Protein 3GVO (pdb70)

Radius of gyration: 27.1 Å; Cα contacts (8 Å, |Δi|>4): 494; chains: 1; bounding box: 49×76×58 Å

InterPro domains:
  IPR001313 Pumilio RNA-binding repeat [PF00806] (730-764)
  IPR001313 Pumilio RNA-binding repeat [PF00806] (768-795)
  IPR001313 Pumilio RNA-binding repeat [PF00806] (802-828)
  IPR001313 Pumilio RNA-binding repeat [PF00806] (840-871)
  IPR001313 Pumilio RNA-binding repeat [PF00806] (876-910)
  IPR001313 Pumilio RNA-binding repeat [PF00806] (915-945)
  IPR001313 Pumilio RNA-binding repeat [PF00806] (949-982)
  IPR001313 Pumilio RNA-binding repeat [PF00806] (993-1024)
  IPR001313 Pumilio RNA-binding repeat [PS50302] (726-761)
  IPR001313 Pumilio RNA-binding repeat [PS50302] (762-797)
  IPR001313 Pumilio RNA-binding repeat [PS50302] (798-835)
  IPR001313 Pumilio RNA-binding repeat [PS50302] (836-871)
  IPR001313 Pumilio RNA-binding repeat [PS50302] (872-907)
  IPR001313 Pumilio RNA-binding repeat [PS50302] (908-943)
  IPR001313 Pumilio RNA-binding repeat [PS50302] (944-979)
  IPR001313 Pumilio RNA-binding repeat [PS50302] (980-1022)
  IPR001313 Pumilio RNA-binding repeat [SM00025] (726-761)
  IPR001313 Pumilio RNA-binding repeat [SM00025] (762-797)
  IPR001313 Pumilio RNA-binding repeat [SM00025] (798-832)
  IPR001313 Pumilio RNA-binding repeat [SM00025] (836-871)

Organism: Mus musculus (NCBI:txid10090)

CATH classification: 1.25.10.10

Sequence (342 aa):
GRSRLLEDFRNNRFPNLQLRDLIGHIVEFSQDQHGSRRFIQQKLEERATPAERQIVFNEILQAAYQLMMTDVFGNYVIQKFFEFGSLDDQKLLALATRIRRGHVLPLALQMYGCRRVIQKALESISSSDQQSSEEMMVKELDGHVLKCVKDQNGNHVVQKCCIIECVQQPQSLQFIIDAFKGQVFVLSTHPYGCRVIQRILEHCTAEEQTLPILEEELHQHTEQLVQDQYGNYVIQHVLEHGRPEDKSKIVSEIRGKVLALSSQHKFASSNVVEKCVTHASRAERALLIDEVCCQNDGPHSALYTMMKDQYANYYVVQKMIDMAEPAQRKIIMHKIRPHITTLRKYTYGKHILAKLEKYYL

Foldseek 3Di:
DDDPVVVCVVVVVCPPDALVNCQPCLVVLQLDQVSLVVLLVRLVPDDLVSVVSSLVPCLVVVVVLQQHPRNVSNLLSCLVRNDPVSLVSNLVVCQPPLVVLQLGQRSVVNLLSNLVRDDQVSLLRNVCSCQVPLVVLQQHPRSLSNLLSCLVRHDQVSCQSNLVVCQVPLVVQQLHQSSVSSLLSCQVRHDPVSCVRSLVVLLVCLLPLLQGPRSVVNLLSCQADNDLVSLVSNLVNCQPCLLVQQLRPRNVSNLQSNLVRHDPVSVLRSLVRQLPDAPVPHGSVLSQCLHPRSVVSLLSNCVRDDPVSNVSSLVNCVVCLVVLVVDPPSVRVNVVNVVVVD

Solvent-accessible surface area: 16748 Å² total; per-residue (Å²): 134,120,28,170,31,4,64,8,36,84,96,131,139,72,126,119,11,81,7,116,73,0,101,61,60,0,33,53,0,0,65,14,92,82,0,0,139,18,0,28,124,68,1,102,215,10,66,103,57,38,34,64,50,0,8,94,39,0,39,169,13,1,85,97,0,0,36,31,61,54,0,0,81,0,0,30,49,0,2,75,52,13,47,147,92,4,33,99,19,0,16,53,95,0,167,56,79,1,38,66,0,0,42,56,82,46,0,6,82,0,1,38,46,0,1,94,27,18,59,49,110,49,13,34,95,10,2,113,44,2,93,72,69,8,54,119,0,0,95,30,104,14,0,2,78,0,1,22,35,0,4,75,43,10,76,53,130,21,4,73,45,1,7,84,35,0,170,58,62,0,64,77,1,0,33,41,55,88,0,1,121,0,0,16,34,0,33,78,90,15,50,71,138,9,16,124,62,3,25,113,19,2,33,120,55,2,75,94,0,2,75,38,90,59,0,0,95,0,2,23,14,4,0,64,120,29,158,97,88,14,29,45,110,1,5,73,47,0,138,66,76,0,16,67,17,0,65,57,119,43,0,7,49,0,0,31,36,0,0,37,64,5,54,160,78,30,46,33,67,0,2,73,39,0,5,97,67,109,57,59,130,80,26,0,0,35,14,0,5,76,29,105,61,0,0,98,1,0,16,75,0,4,58,63,6,65,102,73,28,62,135,84,0,0,133,73,0,124,95,38,54,99,24,2,158,156,70,124,28,0,141,64,0,18,51,56,6,115,184,71,75,210

Secondary structure (DSSP, 8-state):
---HHHHHHHTT--TT--GGGGTT-HHHHHTSHHHHHHHHHHHHH--HHHHHHHHHHHGGGHHHHHTSTTHHHHHHHHHHH--HHHHHHHHHHHTT-HHHHHTSTTHHHHHHHHHHHS-HHHHHHHHGGGTT-HHHHHHSTTHHHHHHHHHHHS-GGGTHHHHHHTTTTHHHHHTSTTHHHHHHHHHHHS-HHHHHHHHHHHHTTHHHHHTSTTHHHHHHHHHHHS-HHHHHHHHHTTTT-HHHHHTSTTHHHHHHHHHHHS-HHHHHHHHHHHHS-EETTEEHHHHHHHSTTHHHHHHHHHHH--HHHHHHHHHHHGGGHHHHTTSTTTHHHHHHHHHHT-

Nearest PDB structures (foldseek):
  3gvt-assembly2_B  TM=9.693E-01  e=1.750E-38  Mus musculus
  3q0n-assembly1_A  TM=9.661E-01  e=7.658E-37  Homo sapiens
  3q0o-assembly2_B  TM=9.588E-01  e=1.574E-35  Homo sapiens
  2yjy-assembly2_A  TM=9.492E-01  e=1.145E-35  Homo sapiens
  1ib2-assembly1_A  TM=9.868E-01  e=2.986E-34  Homo sapiens

B-factor: mean 27.82, std 10.32, range [7.67, 76.56]

Structure (mmCIF, N/CA/C/O backbone):
data_3GVO
#
_entry.id   3GVO
#
_cell.length_a   142.393
_cell.length_b   142.393
_cell.length_c   112.233
_cell.angle_alpha   90.00
_cell.angle_beta   90.00
_cell.angle_gamma   120.00
#
_symmetry.space_group_name_H-M   'H 3 2'
#
loop_
_entity.id
_entity.type
_entity.pdbx_description
1 polymer 'Pumilio homolog 2'
2 non-polymer GLYCEROL
3 non-polymer 'DITHIANE DIOL'
4 water water
#
loop_
_atom_site.group_PDB
_atom_site.id
_atom_site.type_symbol
_atom_site.label_atom_id
_atom_site.label_alt_id
_atom_site.label_comp_id
_atom_site.label_asym_id
_atom_site.label_entity_id
_atom_site.label_seq_id
_atom_site.pdbx_PDB_ins_code
_atom_site.Cartn_x
_atom_site.Cartn_y
_atom_site.Cartn_z
_atom_site.occupancy
_atom_site.B_iso_or_equiv
_atom_site.auth_seq_id
_atom_site.auth_comp_id
_atom_site.auth_asym_id
_atom_site.auth_atom_id
_atom_site.pdbx_PDB_model_num
ATOM 1 N N . GLY A 1 3 ? 57.296 -46.837 36.250 1.00 30.89 706 GLY A N 1
ATOM 2 C CA . GLY A 1 3 ? 57.071 -47.826 37.339 1.00 29.53 706 GLY A CA 1
ATOM 3 C C . GLY A 1 3 ? 55.665 -48.421 37.355 1.00 28.37 706 GLY A C 1
ATOM 4 O O . GLY A 1 3 ? 55.248 -49.012 38.369 1.00 30.06 706 GLY A O 1
ATOM 5 N N . ARG A 1 4 ? 54.946 -48.312 36.249 1.00 26.00 707 ARG A N 1
ATOM 6 C CA . ARG A 1 4 ? 53.537 -48.738 36.223 1.00 24.66 707 ARG A CA 1
ATOM 7 C C . ARG A 1 4 ? 53.418 -50.252 36.366 1.00 23.17 707 ARG A C 1
ATOM 8 O O . ARG A 1 4 ? 54.313 -51.001 35.902 1.00 22.56 707 ARG A O 1
ATOM 16 N N . SER A 1 5 ? 52.314 -50.708 36.961 1.00 20.25 708 SER A N 1
ATOM 17 C CA . SER A 1 5 ? 52.008 -52.147 36.927 1.00 19.82 708 SER A CA 1
ATOM 18 C C . SER A 1 5 ? 51.851 -52.647 35.501 1.00 19.77 708 SER A C 1
ATOM 19 O O . SER A 1 5 ? 51.514 -51.878 34.573 1.00 19.34 708 SE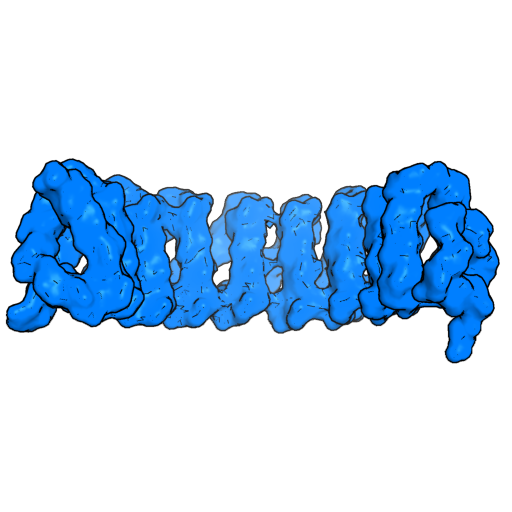R A O 1
ATOM 22 N N . ARG A 1 6 ? 52.112 -53.939 35.296 1.00 19.37 709 ARG A N 1
ATOM 23 C CA . ARG A 1 6 ? 51.854 -54.539 33.961 1.00 19.46 709 ARG A CA 1
ATOM 24 C C . ARG A 1 6 ? 50.408 -54.321 33.510 1.00 19.93 709 ARG A C 1
ATOM 25 O O . ARG A 1 6 ? 50.162 -54.068 32.327 1.00 20.46 709 ARG A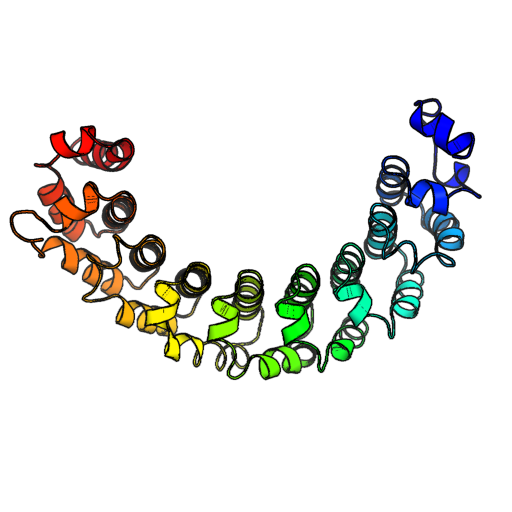 O 1
ATOM 33 N N . LEU A 1 7 ? 49.445 -54.408 34.444 1.00 19.52 710 LEU A N 1
ATOM 34 C CA . LEU A 1 7 ? 48.046 -54.221 34.054 1.00 19.91 710 LEU A CA 1
ATOM 35 C C . LEU A 1 7 ? 47.824 -52.815 33.546 1.00 19.75 710 LEU A C 1
ATOM 36 O O . LEU A 1 7 ? 47.180 -52.623 32.502 1.00 20.80 710 LEU A O 1
ATOM 41 N N . LEU A 1 8 ? 48.336 -51.806 34.249 1.00 20.19 711 LEU A N 1
ATOM 42 C CA . LEU A 1 8 ? 48.113 -50.428 33.760 1.00 19.63 711 LEU A CA 1
ATOM 43 C C . LEU A 1 8 ? 48.826 -50.203 32.407 1.00 20.08 711 LEU A C 1
ATOM 44 O O . LEU A 1 8 ? 48.272 -49.597 31.475 1.00 20.70 711 LEU A O 1
ATOM 49 N N . GLU A 1 9 ? 50.033 -50.748 32.264 1.00 19.07 712 GLU A N 1
ATOM 50 C CA . GLU A 1 9 ? 50.738 -50.625 30.974 1.00 19.77 712 GLU A CA 1
ATOM 51 C C . GLU A 1 9 ? 49.910 -51.304 29.875 1.00 19.35 712 GLU A C 1
ATOM 52 O O . GLU A 1 9 ? 49.731 -50.738 28.782 1.00 20.51 712 GLU A O 1
ATOM 58 N N . ASP A 1 10 ? 49.438 -52.529 30.133 1.00 19.96 713 ASP A N 1
ATOM 59 C CA . ASP A 1 10 ? 48.625 -53.245 29.134 1.00 21.26 713 ASP A CA 1
ATOM 60 C C . ASP A 1 10 ? 47.344 -52.481 28.787 1.00 21.17 713 ASP A C 1
ATOM 61 O O . ASP A 1 10 ? 46.942 -52.392 27.618 1.00 20.77 713 ASP A O 1
ATOM 66 N N . PHE A 1 11 ? 46.705 -51.884 29.799 1.00 20.83 714 PHE A N 1
ATOM 67 C CA . PHE A 1 11 ? 45.497 -51.145 29.552 1.00 20.55 714 PHE A CA 1
ATOM 68 C C . PHE A 1 11 ? 45.835 -49.958 28.627 1.00 20.16 714 PHE A C 1
ATOM 69 O O . PHE A 1 11 ? 45.091 -49.646 27.653 1.00 20.06 714 PHE A O 1
ATOM 77 N N . ARG A 1 12 ? 46.909 -49.238 28.979 1.00 20.28 715 ARG A N 1
ATOM 78 C CA . ARG A 1 12 ? 47.326 -48.074 28.161 1.00 20.89 715 ARG A CA 1
ATOM 79 C C . ARG A 1 12 ? 47.721 -48.431 26.724 1.00 21.16 715 ARG A C 1
ATOM 80 O O . ARG A 1 12 ? 47.595 -47.593 25.807 1.00 22.00 715 ARG A O 1
ATOM 88 N N . ASN A 1 13 ? 48.192 -49.668 26.529 1.00 20.05 716 ASN A N 1
ATOM 89 C CA . ASN A 1 13 ? 48.501 -50.161 25.188 1.00 20.60 716 ASN A CA 1
ATOM 90 C C . ASN A 1 13 ? 47.327 -50.875 24.520 1.00 20.66 716 ASN A C 1
ATOM 91 O O . ASN A 1 13 ? 47.526 -51.585 23.507 1.00 20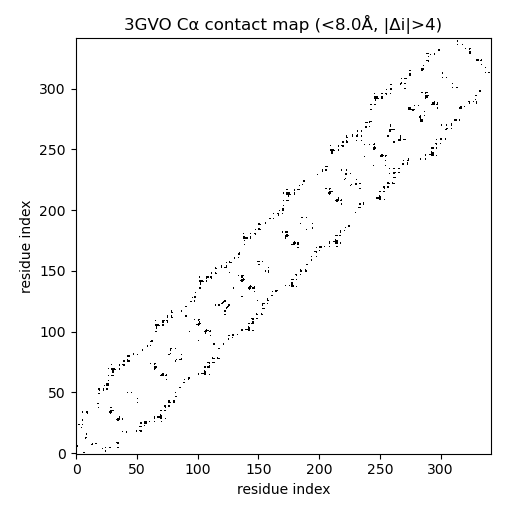.44 716 ASN A O 1
ATOM 96 N N . ASN A 1 14 ? 46.121 -50.683 25.056 1.00 19.85 717 ASN A N 1
ATOM 97 C CA . ASN A 1 14 ? 44.921 -51.190 24.395 1.00 20.00 717 ASN A CA 1
ATOM 98 C C . ASN A 1 14 ? 44.879 -52.699 24.262 1.00 19.44 717 ASN A C 1
ATOM 99 O O . ASN A 1 14 ? 44.311 -53.234 23.318 1.00 19.69 717 ASN A O 1
ATOM 104 N N . ARG A 1 15 ? 45.467 -53.390 25.244 1.00 19.02 718 ARG A N 1
ATOM 105 C CA . ARG A 1 15 ? 45.443 -54.833 25.228 1.00 19.53 718 ARG A CA 1
ATOM 106 C C . ARG A 1 15 ? 44.057 -55.403 25.522 1.00 19.23 718 ARG A C 1
ATOM 107 O O . ARG A 1 15 ? 43.748 -56.523 25.063 1.00 19.98 718 ARG A O 1
ATOM 115 N N . PHE A 1 16 ? 43.256 -54.643 26.289 1.00 20.02 719 PHE A N 1
ATOM 116 C CA . PHE A 1 16 ? 42.076 -55.209 26.943 1.00 19.90 719 PHE A CA 1
ATOM 117 C C . PHE A 1 16 ? 40.800 -54.391 26.679 1.00 21.02 719 PHE A C 1
ATOM 118 O O . PHE A 1 16 ? 40.319 -53.661 27.569 1.00 20.64 719 PHE A O 1
ATOM 126 N N . PRO A 1 17 ? 40.198 -54.580 25.487 1.00 20.39 720 PRO A N 1
ATOM 127 C CA . PRO A 1 17 ? 38.991 -53.790 25.135 1.00 19.83 720 PRO A CA 1
ATOM 128 C C . PRO A 1 17 ? 37.785 -54.139 25.981 1.00 20.81 720 PRO A C 1
ATOM 129 O O . PRO A 1 17 ? 36.813 -53.367 25.986 1.00 20.92 720 PRO A O 1
ATOM 133 N N . ASN A 1 18 ? 37.842 -55.264 26.702 1.00 18.72 721 ASN A N 1
ATOM 134 C CA . ASN A 1 18 ? 36.746 -55.631 27.588 1.00 18.50 721 ASN A CA 1
ATOM 135 C C . ASN A 1 18 ? 37.132 -55.657 29.074 1.00 17.45 721 ASN A C 1
ATOM 136 O O . ASN A 1 18 ? 36.478 -56.332 29.871 1.00 18.42 721 ASN A O 1
ATOM 141 N N . LEU A 1 19 ? 38.140 -54.874 29.445 1.00 18.30 722 LEU A N 1
ATOM 142 C CA . LEU A 1 19 ? 38.566 -54.769 30.830 1.00 19.33 722 LEU A CA 1
ATOM 143 C C . LEU A 1 19 ? 37.372 -54.295 31.680 1.00 18.75 722 LEU A C 1
ATOM 144 O O . LEU A 1 19 ? 36.527 -53.516 31.194 1.00 18.68 722 LEU A O 1
ATOM 149 N N . GLN A 1 20 ? 37.294 -54.824 32.908 1.00 19.66 723 GLN A N 1
ATOM 150 C CA . GLN A 1 20 ? 36.188 -54.502 33.846 1.00 19.09 723 GLN A CA 1
ATOM 151 C C . GLN A 1 20 ? 36.758 -54.089 35.202 1.00 18.55 723 GLN A C 1
ATOM 152 O O . GLN A 1 20 ? 37.930 -54.374 35.529 1.00 18.78 723 GLN A O 1
ATOM 158 N N . LEU A 1 21 ? 35.921 -53.438 36.003 1.00 18.95 724 LEU A N 1
ATOM 159 C CA . LEU A 1 21 ? 36.379 -53.002 37.339 1.00 19.30 724 LEU A CA 1
ATOM 160 C C . LEU A 1 21 ? 36.954 -54.154 38.159 1.00 19.29 724 LEU A C 1
ATOM 161 O O . LEU A 1 21 ? 37.975 -53.989 38.829 1.00 19.32 724 LEU A O 1
ATOM 166 N N . ARG A 1 22 ? 36.313 -55.318 38.083 1.00 20.04 725 ARG A N 1
ATOM 167 C CA . ARG A 1 22 ? 36.769 -56.469 38.853 1.00 21.51 725 ARG A CA 1
ATOM 168 C C . ARG A 1 22 ? 38.199 -56.861 38.487 1.00 21.13 725 ARG A C 1
ATOM 169 O O . ARG A 1 22 ? 38.897 -57.446 39.319 1.00 21.94 725 ARG A O 1
ATOM 177 N N . ASP A 1 23 ? 38.625 -56.558 37.252 1.00 20.48 726 ASP A N 1
ATOM 178 C CA . ASP A 1 23 ? 39.982 -56.923 36.813 1.00 20.31 726 ASP A CA 1
ATOM 179 C C . ASP A 1 23 ? 41.037 -56.050 37.446 1.00 22.01 726 ASP A C 1
ATOM 180 O O . ASP A 1 23 ? 42.236 -56.353 37.385 1.00 22.00 726 ASP A O 1
ATOM 185 N N . LEU A 1 24 ? 40.593 -54.951 38.060 1.00 20.86 727 LEU A N 1
ATOM 186 C CA . LEU A 1 24 ? 41.543 -53.983 38.573 1.00 21.29 727 LEU A CA 1
ATOM 187 C C . LEU A 1 24 ? 41.976 -54.233 40.014 1.00 21.40 727 LEU A C 1
ATOM 188 O O . LEU A 1 24 ? 42.750 -53.441 40.552 1.00 22.99 727 LEU A O 1
ATOM 193 N N . ILE A 1 25 ? 41.457 -55.276 40.657 1.00 22.10 728 ILE A N 1
ATOM 194 C CA . ILE A 1 25 ? 41.716 -55.493 42.094 1.00 22.54 728 ILE A CA 1
ATOM 195 C C . ILE A 1 25 ? 43.226 -55.434 42.361 1.00 22.25 728 ILE A C 1
ATOM 196 O O . ILE A 1 25 ? 44.018 -56.088 41.650 1.00 22.67 728 ILE A O 1
ATOM 201 N N . GLY A 1 26 ? 43.610 -54.644 43.363 1.00 20.92 729 GLY A N 1
ATOM 202 C CA . GLY A 1 26 ? 45.011 -54.444 43.706 1.00 20.49 729 GLY A CA 1
ATOM 203 C C . GLY A 1 26 ? 45.633 -53.213 43.091 1.00 21.31 729 GLY A C 1
ATOM 204 O O . GLY A 1 26 ? 46.646 -52.692 43.612 1.00 21.29 729 GLY A O 1
ATOM 205 N N . HIS A 1 27 ? 45.034 -52.726 42.010 1.00 19.46 730 HIS A N 1
ATOM 206 C CA . HIS A 1 27 ? 45.628 -51.619 41.259 1.00 20.29 730 HIS A CA 1
ATOM 207 C C . HIS A 1 27 ? 44.696 -50.405 41.192 1.00 20.01 730 HIS A C 1
ATOM 208 O O . HIS A 1 27 ? 44.918 -49.519 40.378 1.00 19.64 730 HIS A O 1
ATOM 215 N N . ILE A 1 28 ? 43.691 -50.316 42.052 1.00 18.05 731 ILE A N 1
ATOM 216 C CA . ILE A 1 28 ? 42.647 -49.307 41.831 1.00 18.43 731 ILE A CA 1
ATOM 217 C C . ILE A 1 28 ? 43.184 -47.893 42.076 1.00 17.86 731 ILE A C 1
ATOM 218 O O . ILE A 1 28 ? 42.893 -46.963 41.301 1.00 17.50 731 ILE A O 1
ATOM 223 N N . VAL A 1 29 ? 43.959 -47.728 43.153 1.00 16.62 732 VAL A N 1
ATOM 224 C CA . VAL A 1 29 ? 44.557 -46.402 43.415 1.00 17.14 732 VAL A CA 1
ATOM 225 C C . VAL A 1 29 ? 45.536 -45.972 42.288 1.00 16.78 732 VAL A C 1
ATOM 226 O O . VAL A 1 29 ? 45.464 -44.832 41.785 1.00 17.35 732 VAL A O 1
ATOM 230 N N . GLU A 1 30 ? 46.372 -46.907 41.806 1.00 15.03 733 GLU A N 1
ATOM 231 C CA . GLU A 1 30 ? 47.238 -46.604 40.689 1.00 14.11 733 GLU A CA 1
ATOM 232 C C . GLU A 1 30 ? 46.443 -46.153 39.422 1.00 14.46 733 GLU A C 1
ATOM 233 O O . GLU A 1 30 ? 46.806 -45.158 38.782 1.00 16.54 733 GLU A O 1
ATOM 239 N N . PHE A 1 31 ? 45.395 -46.903 39.068 1.00 15.01 734 PHE A N 1
ATOM 240 C CA . PHE A 1 31 ? 44.575 -46.559 37.908 1.00 14.89 734 PHE A CA 1
ATOM 241 C C . PHE A 1 31 ? 43.934 -45.179 38.112 1.00 15.50 734 PHE A C 1
ATOM 242 O O . PHE A 1 31 ? 43.879 -44.356 37.192 1.00 15.80 734 PHE A O 1
ATOM 250 N N . SER A 1 32 ? 43.431 -44.959 39.326 1.00 15.41 735 SER A N 1
ATOM 251 C CA . SER A 1 32 ? 42.770 -43.655 39.647 1.00 15.84 735 SER A CA 1
ATOM 252 C C . SER A 1 32 ? 43.709 -42.459 39.438 1.00 15.58 735 SER A C 1
ATOM 253 O O . SER A 1 32 ? 43.228 -41.326 39.136 1.00 16.15 735 SER A O 1
ATOM 256 N N . GLN A 1 33 ? 45.025 -42.668 39.650 1.00 15.52 736 GLN A N 1
ATOM 257 C CA . GLN A 1 33 ? 46.004 -41.569 39.534 1.00 17.18 736 GLN A CA 1
ATOM 258 C C . GLN A 1 33 ? 46.549 -41.373 38.115 1.00 15.64 736 GLN A C 1
ATOM 259 O O . GLN A 1 33 ? 47.358 -40.478 37.871 1.00 16.55 736 GLN A O 1
ATOM 265 N N . ASP A 1 34 ? 46.132 -42.271 37.213 1.00 14.52 737 ASP A N 1
ATOM 266 C CA . ASP A 1 34 ? 46.544 -42.270 35.811 1.00 15.20 737 ASP A CA 1
ATOM 267 C C . ASP A 1 34 ? 45.537 -41.504 34.944 1.00 15.41 737 ASP A C 1
ATOM 268 O O . ASP A 1 34 ? 44.309 -41.639 35.166 1.00 15.39 737 ASP A O 1
ATOM 273 N N . GLN A 1 35 ? 46.038 -40.740 33.972 1.00 15.99 738 GLN A N 1
ATOM 274 C CA . GLN A 1 35 ? 45.128 -39.951 33.137 1.00 16.02 738 GLN A CA 1
ATOM 275 C C . GLN A 1 35 ? 44.072 -40.820 32.491 1.00 16.87 738 GLN A C 1
ATOM 276 O O . GLN A 1 35 ? 42.887 -40.468 32.496 1.00 17.49 738 GLN A O 1
ATOM 282 N N . HIS A 1 36 ? 44.486 -41.965 31.949 1.00 16.13 739 HIS A N 1
ATOM 283 C CA . HIS A 1 36 ? 43.630 -42.875 31.152 1.00 17.09 739 HIS A CA 1
ATOM 284 C C . HIS A 1 36 ? 42.904 -43.878 32.075 1.00 16.95 739 HIS A C 1
ATOM 285 O O . HIS A 1 36 ? 41.699 -44.149 31.934 1.00 15.67 739 HIS A O 1
ATOM 292 N N . GLY A 1 37 ? 43.638 -44.394 33.063 1.00 16.03 740 GLY A N 1
ATOM 293 C CA . GLY A 1 37 ? 43.036 -45.259 34.063 1.00 14.34 740 GLY A CA 1
ATOM 294 C C . GLY A 1 37 ? 41.909 -44.586 34.822 1.00 15.21 740 GLY A C 1
ATOM 295 O O . GLY A 1 37 ? 40.889 -45.194 35.153 1.00 16.14 740 GLY A O 1
ATOM 296 N N . SER A 1 38 ? 42.090 -43.309 35.142 1.00 14.99 741 SER A N 1
ATOM 297 C CA . SER A 1 38 ? 41.020 -42.602 35.840 1.00 15.73 741 SER A CA 1
ATOM 298 C C . SER A 1 38 ? 39.750 -42.492 35.005 1.00 15.65 741 SER A C 1
ATOM 299 O O . SER A 1 38 ? 38.635 -42.747 35.489 1.00 16.95 741 SER A O 1
ATOM 302 N N . ARG A 1 39 ? 39.906 -42.091 33.737 1.00 16.05 742 ARG A N 1
ATOM 303 C CA A ARG A 1 39 ? 38.754 -42.036 32.812 0.50 16.48 742 ARG A CA 1
ATOM 304 C CA B ARG A 1 39 ? 38.772 -42.034 32.797 0.50 16.74 742 ARG A CA 1
ATOM 305 C C . ARG A 1 39 ? 38.043 -43.391 32.729 1.00 17.12 742 ARG A C 1
ATOM 306 O O . ARG A 1 39 ? 36.818 -43.434 32.742 1.00 18.02 742 ARG A O 1
ATOM 321 N N . PHE A 1 40 ? 38.821 -44.486 32.647 1.00 16.25 743 PHE A N 1
ATOM 322 C CA . PHE A 1 40 ? 38.267 -45.841 32.629 1.00 16.65 743 PHE A CA 1
ATOM 323 C C . PHE A 1 40 ? 37.378 -46.065 33.863 1.00 16.40 743 PHE A C 1
ATOM 324 O O . PHE A 1 40 ? 36.209 -46.478 33.722 1.00 16.19 743 PHE A O 1
ATOM 332 N N . ILE A 1 41 ? 37.906 -45.834 35.067 1.00 16.10 744 ILE A N 1
ATOM 333 C CA . ILE A 1 41 ? 37.102 -46.044 36.299 1.00 16.66 744 ILE A CA 1
ATOM 334 C C . ILE A 1 41 ? 35.875 -45.129 36.314 1.00 16.78 744 ILE A C 1
ATOM 335 O O . ILE A 1 41 ? 34.767 -45.588 36.645 1.00 16.36 744 ILE A O 1
ATOM 340 N N . GLN A 1 42 ? 36.072 -43.862 35.923 1.00 16.43 745 GLN A N 1
ATOM 341 C CA . GLN A 1 42 ? 34.956 -42.894 35.887 1.00 17.33 745 GLN A CA 1
ATOM 342 C C . GLN A 1 42 ? 33.823 -43.463 35.056 1.00 17.93 745 GLN A C 1
ATOM 343 O O . GLN A 1 42 ? 32.644 -43.438 35.449 1.00 18.46 745 GLN A O 1
ATOM 349 N N . GLN A 1 43 ? 34.172 -43.973 33.876 1.00 17.14 746 GLN A N 1
ATOM 350 C CA . GLN A 1 43 ? 33.141 -44.434 32.934 1.00 19.65 746 GLN A CA 1
ATOM 351 C C . GLN A 1 43 ? 32.463 -45.696 33.466 1.00 18.66 746 GLN A C 1
ATOM 352 O O . GLN A 1 43 ? 31.219 -45.857 33.368 1.00 20.42 746 GLN A O 1
ATOM 358 N N . LYS A 1 44 ? 33.244 -46.593 34.039 1.00 17.31 747 LYS A N 1
ATOM 359 C CA . LYS A 1 44 ? 32.703 -47.878 34.488 1.00 18.27 747 LYS A CA 1
ATOM 360 C C . LYS A 1 44 ? 31.803 -47.744 35.705 1.00 19.24 747 LYS A C 1
ATOM 361 O O . LYS A 1 44 ? 30.909 -48.564 35.916 1.00 19.60 747 LYS A O 1
ATOM 367 N N . LEU A 1 45 ? 32.047 -46.707 36.500 1.00 19.93 748 LEU A N 1
ATOM 368 C CA . LEU A 1 45 ? 31.258 -46.526 37.723 1.00 20.29 748 LEU A CA 1
ATOM 369 C C . LEU A 1 45 ? 29.779 -46.218 37.417 1.00 22.03 748 LEU A C 1
ATOM 370 O O . LEU A 1 45 ? 28.910 -46.509 38.251 1.00 23.04 748 LEU A O 1
ATOM 375 N N . GLU A 1 46 ? 29.505 -45.647 36.239 1.00 23.30 749 GLU A N 1
ATOM 376 C CA A GLU A 1 46 ? 28.120 -45.278 35.910 0.50 24.81 749 GLU A CA 1
ATOM 377 C CA B GLU A 1 46 ? 28.130 -45.285 35.856 0.50 25.12 749 GLU A CA 1
ATOM 378 C C . GLU A 1 46 ? 27.195 -46.480 35.930 1.00 25.50 749 GLU A C 1
ATOM 379 O O . GLU A 1 46 ? 26.098 -46.387 36.456 1.00 26.56 749 GLU A O 1
ATOM 390 N N . ARG A 1 47 ? 27.636 -47.610 35.384 1.00 25.96 750 ARG A N 1
ATOM 391 C CA . ARG A 1 47 ? 26.743 -48.763 35.290 1.00 27.51 750 ARG A CA 1
ATOM 392 C C . ARG A 1 47 ? 27.162 -49.956 36.124 1.00 26.96 750 ARG A C 1
ATOM 393 O O . ARG A 1 47 ? 26.506 -51.011 36.084 1.00 26.23 750 ARG A O 1
ATOM 401 N N . ALA A 1 48 ? 28.231 -49.797 36.888 1.00 25.71 751 ALA A N 1
ATOM 402 C CA . ALA A 1 48 ? 28.653 -50.820 37.807 1.00 25.62 751 ALA A CA 1
ATOM 403 C C . ALA A 1 48 ? 27.495 -51.192 38.739 1.00 25.56 751 ALA A C 1
ATOM 404 O O . ALA A 1 48 ? 26.717 -50.322 39.164 1.00 26.08 751 ALA A O 1
ATOM 406 N N . THR A 1 49 ? 27.417 -52.464 39.082 1.00 25.47 752 THR A N 1
ATOM 407 C CA . THR A 1 49 ? 26.498 -52.903 40.122 1.00 25.74 752 THR A CA 1
ATOM 408 C C . THR A 1 49 ? 26.961 -52.329 41.471 1.00 26.25 752 THR A C 1
ATOM 409 O O . THR A 1 49 ? 28.148 -51.958 41.625 1.00 25.94 752 THR A O 1
ATOM 413 N N . PRO A 1 50 ? 26.046 -52.229 42.457 1.00 26.37 753 PRO A N 1
ATOM 414 C CA . PRO A 1 50 ? 26.508 -51.760 43.758 1.00 26.81 753 PRO A CA 1
ATOM 415 C C . PRO A 1 50 ? 27.669 -52.602 44.296 1.00 26.93 753 PRO A C 1
ATOM 416 O O . PRO A 1 50 ? 28.604 -52.046 44.880 1.00 27.53 753 PRO A O 1
ATOM 420 N N . ALA A 1 51 ? 27.648 -53.907 44.046 1.00 26.04 754 ALA A N 1
ATOM 421 C CA . ALA A 1 51 ? 28.738 -54.797 44.463 1.00 26.42 754 ALA A CA 1
ATOM 422 C C . ALA A 1 51 ? 30.079 -54.422 43.818 1.00 27.12 754 ALA A C 1
ATOM 423 O O . ALA A 1 51 ? 31.140 -54.452 44.470 1.00 27.78 754 ALA A O 1
ATOM 425 N N . GLU A 1 52 ? 30.023 -54.090 42.533 1.00 25.94 755 GLU A N 1
ATOM 426 C CA . GLU A 1 52 ? 31.224 -53.684 41.808 1.00 25.75 755 GLU A CA 1
ATOM 427 C C . GLU A 1 52 ? 31.731 -52.370 42.354 1.00 25.34 755 GLU A C 1
ATOM 428 O O . GLU A 1 52 ? 32.941 -52.198 42.533 1.00 25.12 755 GLU A O 1
ATOM 434 N N . ARG A 1 53 ? 30.808 -51.462 42.654 1.00 25.64 756 ARG A N 1
ATOM 435 C CA . ARG A 1 53 ? 31.216 -50.173 43.220 1.00 26.12 756 ARG A CA 1
ATOM 436 C C . ARG A 1 53 ? 31.884 -50.367 44.572 1.00 26.75 756 ARG A C 1
ATOM 437 O O . ARG A 1 53 ? 32.912 -49.725 44.856 1.00 27.20 756 ARG A O 1
ATOM 445 N N . GLN A 1 54 ? 31.335 -51.270 45.381 1.00 26.65 757 GLN A N 1
ATOM 446 C CA . GLN A 1 54 ? 31.900 -51.538 46.709 1.00 27.20 757 GLN A CA 1
ATOM 447 C C . GLN A 1 54 ? 33.319 -52.124 46.624 1.00 27.09 757 GLN A C 1
ATOM 448 O O . GLN A 1 54 ? 34.183 -51.766 47.430 1.00 27.05 757 GLN A O 1
ATOM 454 N N . ILE A 1 55 ? 33.543 -53.024 45.667 1.00 27.50 758 ILE A N 1
ATOM 455 C CA . ILE A 1 55 ? 34.869 -53.615 45.429 1.00 28.60 758 ILE A CA 1
ATOM 456 C C . ILE A 1 55 ? 35.914 -52.509 45.173 1.00 27.10 758 ILE A C 1
ATOM 457 O O . ILE A 1 55 ? 36.980 -52.478 45.816 1.00 26.83 758 ILE A O 1
ATOM 462 N N . VAL A 1 56 ? 35.577 -51.574 44.292 1.00 24.56 759 VAL A N 1
ATOM 463 C CA . VAL A 1 56 ? 36.431 -50.399 44.039 1.00 23.05 759 VAL A CA 1
ATOM 464 C C . VAL A 1 56 ? 36.575 -49.554 45.321 1.00 23.32 759 VAL A C 1
ATOM 465 O O . VAL A 1 56 ? 37.677 -49.189 45.705 1.00 23.78 759 VAL A O 1
ATOM 469 N N . PHE A 1 57 ? 35.455 -49.263 45.977 1.00 21.89 760 PHE A N 1
ATOM 470 C CA . PHE A 1 57 ? 35.485 -48.364 47.127 1.00 21.92 760 PHE A CA 1
ATOM 471 C C . PHE A 1 57 ? 36.386 -48.891 48.246 1.00 22.97 760 PHE A C 1
ATOM 472 O O . PHE A 1 57 ? 37.143 -48.149 48.865 1.00 21.88 760 PHE A O 1
ATOM 480 N N . ASN A 1 58 ? 36.341 -50.198 48.472 1.00 24.43 761 ASN A N 1
ATOM 481 C CA . ASN A 1 58 ? 37.183 -50.826 49.493 1.00 27.55 761 ASN A CA 1
ATOM 482 C C . ASN A 1 58 ? 38.627 -50.447 49.359 1.00 27.04 761 ASN A C 1
ATOM 483 O O . ASN A 1 58 ? 39.320 -50.248 50.354 1.00 27.69 761 ASN A O 1
ATOM 488 N N . GLU A 1 59 ? 39.081 -50.371 48.109 1.00 26.62 762 GLU A N 1
ATOM 489 C CA . GLU A 1 59 ? 40.457 -50.041 47.819 1.00 26.28 762 GLU A CA 1
ATOM 490 C C . GLU A 1 59 ? 40.771 -48.593 47.909 1.00 27.73 762 GLU A C 1
ATOM 491 O O . GLU A 1 59 ? 41.877 -48.234 48.327 1.00 30.56 762 GLU A O 1
ATOM 497 N N . ILE A 1 60 ? 39.847 -47.739 47.483 1.00 25.50 763 ILE A N 1
ATOM 498 C CA . ILE A 1 60 ? 40.210 -46.354 47.420 1.00 26.71 763 ILE A CA 1
ATOM 499 C C . ILE A 1 60 ? 40.026 -45.666 48.749 1.00 25.45 763 ILE A C 1
ATOM 500 O O . ILE A 1 60 ? 40.616 -44.605 48.980 1.00 24.88 763 ILE A O 1
ATOM 505 N N . LEU A 1 61 ? 39.226 -46.257 49.642 1.00 24.01 764 LEU A N 1
ATOM 506 C CA . LEU A 1 61 ? 38.907 -45.506 50.855 1.00 23.41 764 LEU A CA 1
ATOM 507 C C . LEU A 1 61 ? 40.160 -45.154 51.642 1.00 24.01 764 LEU A C 1
ATOM 508 O O . LEU A 1 61 ? 40.289 -44.024 52.107 1.00 23.10 764 LEU A O 1
ATOM 513 N N . GLN A 1 62 ? 41.117 -46.077 51.731 1.00 24.99 765 GLN A N 1
ATOM 514 C CA . GLN A 1 62 ? 42.313 -45.795 52.531 1.00 27.29 765 GLN A CA 1
ATOM 515 C C . GLN A 1 62 ? 43.093 -44.607 51.932 1.00 25.82 765 GLN A C 1
ATOM 516 O O . GLN A 1 62 ? 43.787 -43.896 52.666 1.00 28.23 765 GLN A O 1
ATOM 522 N N . ALA A 1 63 ? 42.951 -44.387 50.622 1.00 21.99 766 ALA A N 1
ATOM 523 C CA . ALA A 1 63 ? 43.727 -43.352 49.920 1.00 20.93 766 ALA A CA 1
ATOM 524 C C . ALA A 1 63 ? 42.840 -42.157 49.561 1.00 20.20 766 ALA A C 1
ATOM 525 O O . ALA A 1 63 ? 43.161 -41.352 48.672 1.00 19.76 766 ALA A O 1
ATOM 527 N N . ALA A 1 64 ? 41.672 -42.071 50.198 1.00 19.10 767 ALA A N 1
ATOM 528 C CA . ALA A 1 64 ? 40.689 -41.113 49.731 1.00 19.77 767 ALA A CA 1
ATOM 529 C C . ALA A 1 64 ? 41.149 -39.659 49.737 1.00 19.76 767 ALA A C 1
ATOM 530 O O . ALA A 1 64 ? 40.967 -38.968 48.748 1.00 18.72 767 ALA A O 1
ATOM 532 N N . TYR A 1 65 ? 41.800 -39.213 50.807 1.00 20.78 768 TYR A N 1
ATOM 533 C CA . TYR A 1 65 ? 42.266 -37.819 50.846 1.00 21.54 768 TYR A CA 1
ATOM 534 C C . TYR A 1 65 ? 43.329 -37.539 49.777 1.00 22.13 768 TYR A C 1
ATOM 535 O O . TYR A 1 65 ? 43.258 -36.506 49.058 1.00 21.63 768 TYR A O 1
ATOM 544 N N . GLN A 1 66 ? 44.299 -38.448 49.645 1.00 21.05 769 GLN A N 1
ATOM 545 C CA . GLN A 1 66 ? 45.301 -38.359 48.583 1.00 22.07 769 GLN A CA 1
ATOM 546 C C . GLN A 1 66 ? 44.598 -38.225 47.240 1.00 21.29 769 GLN A C 1
ATOM 547 O O . GLN A 1 66 ? 44.967 -37.417 46.384 1.00 21.59 769 GLN A O 1
ATOM 553 N N . LEU A 1 67 ? 43.579 -39.052 47.012 1.00 17.68 770 LEU A N 1
ATOM 554 C CA . LEU A 1 67 ? 42.934 -38.993 45.695 1.00 16.35 770 LEU A CA 1
ATOM 555 C C . LEU A 1 67 ? 42.119 -37.700 45.490 1.00 17.10 770 LEU A C 1
ATOM 556 O O . LEU A 1 67 ? 42.048 -37.198 44.361 1.00 17.03 770 LEU A O 1
ATOM 561 N N . MET A 1 68 ? 41.501 -37.204 46.563 1.00 17.08 771 MET A N 1
ATOM 562 C CA A MET A 1 68 ? 40.766 -35.934 46.482 0.50 16.81 771 MET A CA 1
ATOM 563 C CA B MET A 1 68 ? 40.754 -35.954 46.432 0.50 17.40 771 MET A CA 1
ATOM 564 C C . MET A 1 68 ? 41.635 -34.780 45.982 1.00 17.13 771 MET A C 1
ATOM 565 O O . MET A 1 68 ? 41.126 -33.817 45.384 1.00 18.33 771 MET A O 1
ATOM 574 N N . THR A 1 69 ? 42.933 -34.862 46.255 1.00 17.46 772 THR A N 1
ATOM 575 C CA . THR A 1 69 ? 43.852 -33.758 45.947 1.00 17.63 772 THR A CA 1
ATOM 576 C C . THR A 1 69 ? 44.793 -34.114 44.772 1.00 16.77 772 THR A C 1
ATOM 577 O O . THR A 1 69 ? 45.820 -33.452 44.536 1.00 16.65 772 THR A O 1
ATOM 581 N N . ASP A 1 70 ? 44.406 -35.157 44.040 1.00 16.47 773 ASP A N 1
ATOM 582 C CA . ASP A 1 70 ? 45.132 -35.642 42.868 1.00 16.34 773 ASP A CA 1
ATOM 583 C C . ASP A 1 70 ? 44.509 -35.201 41.562 1.00 16.44 773 ASP A C 1
ATOM 584 O O . ASP A 1 70 ? 43.287 -35.253 41.401 1.00 15.88 773 ASP A O 1
ATOM 589 N N . VAL A 1 71 ? 45.377 -34.786 40.625 1.00 16.36 774 VAL A N 1
ATOM 590 C CA . VAL A 1 71 ? 44.902 -34.266 39.341 1.00 17.12 774 VAL A CA 1
ATOM 591 C C . VAL A 1 71 ? 43.916 -35.174 38.600 1.00 17.05 774 VAL A C 1
ATOM 592 O O . VAL A 1 71 ? 42.971 -34.730 37.957 1.00 18.18 774 VAL A O 1
ATOM 596 N N . PHE A 1 72 ? 44.152 -36.494 38.671 1.00 16.12 775 PHE A N 1
ATOM 597 C CA . PHE A 1 72 ? 43.233 -37.441 38.070 1.00 16.43 775 PHE A CA 1
ATOM 598 C C . PHE A 1 72 ? 42.394 -38.234 39.056 1.00 15.20 775 PHE A C 1
ATOM 599 O O . PHE A 1 72 ? 41.255 -38.633 38.725 1.00 16.75 775 PHE A O 1
ATOM 607 N N . GLY A 1 73 ? 42.905 -38.444 40.271 1.00 16.46 776 GLY A N 1
ATOM 608 C CA . GLY A 1 73 ? 42.153 -39.271 41.215 1.00 14.75 776 GLY A CA 1
ATOM 609 C C . GLY A 1 73 ? 40.905 -38.541 41.706 1.00 15.25 776 GLY A C 1
ATOM 610 O O . GLY A 1 73 ? 39.917 -39.176 42.115 1.00 16.25 776 GLY A O 1
ATOM 611 N N . ASN A 1 74 ? 40.934 -37.200 41.662 1.00 15.18 777 ASN A N 1
ATOM 612 C CA . ASN A 1 74 ? 39.757 -36.470 42.213 1.00 15.62 777 ASN A CA 1
ATOM 613 C C . ASN A 1 74 ? 38.496 -36.821 41.447 1.00 15.17 777 ASN A C 1
ATOM 614 O O . ASN A 1 74 ? 37.388 -36.855 41.984 1.00 17.18 777 ASN A O 1
ATOM 619 N N . TYR A 1 75 ? 38.645 -37.138 40.154 1.00 16.80 778 TYR A N 1
ATOM 620 C CA . TYR A 1 75 ? 37.450 -37.464 39.356 1.00 15.46 778 TYR A CA 1
ATOM 621 C C . TYR A 1 75 ? 36.794 -38.766 39.811 1.00 16.09 778 TYR A C 1
ATOM 622 O O . TYR A 1 75 ? 35.565 -38.944 39.731 1.00 17.27 778 TYR A O 1
ATOM 631 N N . VAL A 1 76 ? 37.629 -39.689 40.293 1.00 15.52 779 VAL A N 1
ATOM 632 C CA . VAL A 1 76 ? 37.095 -40.947 40.809 1.00 15.13 779 VAL A CA 1
ATOM 633 C C . VAL A 1 76 ? 36.325 -40.692 42.093 1.00 14.68 779 VAL A C 1
ATOM 634 O O . VAL A 1 76 ? 35.206 -41.222 42.278 1.00 16.71 779 VAL A O 1
ATOM 638 N N . ILE A 1 77 ? 36.861 -39.845 42.974 1.00 15.73 780 ILE A N 1
ATOM 639 C CA . ILE A 1 77 ? 36.086 -39.524 44.182 1.00 15.70 780 ILE A CA 1
ATOM 640 C C . ILE A 1 77 ? 34.772 -38.819 43.809 1.00 17.62 780 ILE A C 1
ATOM 641 O O . ILE A 1 77 ? 33.729 -39.117 44.369 1.00 17.62 780 ILE A O 1
ATOM 646 N N . GLN A 1 78 ? 34.834 -37.861 42.885 1.00 17.61 781 GLN A N 1
ATOM 647 C CA . GLN A 1 78 ? 33.594 -37.234 42.417 1.00 17.17 781 GLN A CA 1
ATOM 648 C C . GLN A 1 78 ? 32.593 -38.267 41.960 1.00 17.45 781 GLN A C 1
ATOM 649 O O . GLN A 1 78 ? 31.394 -38.161 42.265 1.00 17.22 781 GLN A O 1
ATOM 655 N N . LYS A 1 79 ? 33.035 -39.277 41.199 1.00 17.16 782 LYS A N 1
ATOM 656 C CA . LYS A 1 79 ? 32.089 -40.286 40.724 1.00 18.07 782 LYS A CA 1
ATOM 657 C C . LYS A 1 79 ? 31.499 -41.135 41.834 1.00 18.18 782 LYS A C 1
ATOM 658 O O . LYS A 1 79 ? 30.388 -41.618 41.683 1.00 19.08 782 LYS A O 1
ATOM 664 N N . PHE A 1 80 ? 32.179 -41.262 42.973 1.00 18.17 783 PHE A N 1
ATOM 665 C CA . PHE A 1 80 ? 31.499 -41.885 44.129 1.00 19.76 783 PHE A CA 1
ATOM 666 C C . PHE A 1 80 ? 30.433 -41.004 44.750 1.00 19.85 783 PHE A C 1
ATOM 667 O O . PHE A 1 80 ? 29.431 -41.500 45.260 1.00 21.69 783 PHE A O 1
ATOM 675 N N . PHE A 1 81 ? 30.602 -39.683 44.713 1.00 19.83 784 PHE A N 1
ATOM 676 C CA . PHE A 1 81 ? 29.518 -38.835 45.165 1.00 19.43 784 PHE A CA 1
ATOM 677 C C . PHE A 1 81 ? 28.354 -38.904 44.196 1.00 20.19 784 PHE A C 1
ATOM 678 O O . PHE A 1 81 ? 27.167 -38.849 44.599 1.00 20.87 784 PHE A O 1
ATOM 686 N N . GLU A 1 82 ? 28.692 -39.064 42.915 1.00 19.78 785 GLU A N 1
ATOM 687 C CA . GLU A 1 82 ? 27.657 -39.134 41.896 1.00 21.46 785 GLU A CA 1
ATOM 688 C C . GLU A 1 82 ? 26.874 -40.469 41.889 1.00 20.12 785 GLU A C 1
ATOM 689 O O . GLU A 1 82 ? 25.631 -40.451 41.771 1.00 21.72 785 GLU A O 1
ATOM 695 N N . PHE A 1 83 ? 27.581 -41.602 42.031 1.00 21.34 786 PHE A N 1
ATOM 696 C CA . PHE A 1 83 ? 26.979 -42.931 41.856 1.00 22.29 786 PHE A CA 1
ATOM 697 C C . PHE A 1 83 ? 27.050 -43.815 43.097 1.00 23.26 786 PHE A C 1
ATOM 698 O O . PHE A 1 83 ? 26.549 -44.953 43.101 1.00 24.63 786 PHE A O 1
ATOM 706 N N . GLY A 1 84 ? 27.687 -43.306 44.140 1.00 23.05 787 GLY A N 1
ATOM 707 C CA . GLY A 1 84 ? 27.927 -44.155 45.294 1.00 22.56 787 GLY A CA 1
ATOM 708 C C . GLY A 1 84 ? 26.662 -44.334 46.119 1.00 22.78 787 GLY A C 1
ATOM 709 O O . GLY A 1 84 ? 25.690 -43.545 46.044 1.00 22.71 787 GLY A O 1
ATOM 710 N N . SER A 1 85 ? 26.731 -45.346 46.964 1.00 21.34 788 SER A N 1
ATOM 711 C CA . SER A 1 85 ? 25.698 -45.600 47.978 1.00 21.64 788 SER A CA 1
ATOM 712 C C . SER A 1 85 ? 25.733 -44.528 49.085 1.00 21.11 788 SER A C 1
ATOM 713 O O . SER A 1 85 ? 26.722 -43.789 49.258 1.00 19.94 788 SER A O 1
ATOM 716 N N . LEU A 1 86 ? 24.657 -44.462 49.875 1.00 19.54 789 LEU A N 1
ATOM 717 C CA . LEU A 1 86 ? 24.647 -43.532 50.976 1.00 19.85 789 LEU A CA 1
ATOM 718 C C . LEU A 1 86 ? 25.775 -43.873 51.984 1.00 19.14 789 LEU A C 1
ATOM 719 O O . LEU A 1 86 ? 26.360 -42.953 52.569 1.00 18.75 789 LEU A O 1
ATOM 724 N N . ASP A 1 87 ? 26.080 -45.169 52.179 1.00 19.29 790 ASP A N 1
ATOM 725 C CA A ASP A 1 87 ? 27.166 -45.473 53.128 0.50 20.53 790 ASP A CA 1
ATOM 726 C CA B ASP A 1 87 ? 27.184 -45.610 53.063 0.50 20.16 790 ASP A CA 1
ATOM 727 C C . ASP A 1 87 ? 28.544 -45.069 52.584 1.00 20.64 790 ASP A C 1
ATOM 728 O O . ASP A 1 87 ? 29.406 -44.635 53.370 1.00 20.90 790 ASP A O 1
ATOM 737 N N . GLN A 1 88 ? 28.735 -45.126 51.262 1.00 19.57 791 GLN A N 1
ATOM 738 C CA . GLN A 1 88 ? 29.985 -44.637 50.659 1.00 19.54 791 GLN A CA 1
ATOM 739 C C . GLN A 1 88 ? 30.126 -43.132 50.787 1.00 20.32 791 GLN A C 1
ATOM 740 O O . GLN A 1 88 ? 31.207 -42.624 51.134 1.00 20.33 791 GLN A O 1
ATOM 746 N N . LYS A 1 89 ? 29.035 -42.408 50.531 1.00 20.10 792 LYS A N 1
ATOM 747 C CA . LYS A 1 89 ? 29.057 -40.950 50.670 1.00 20.43 792 LYS A CA 1
ATOM 748 C C . LYS A 1 89 ? 29.304 -40.567 52.138 1.00 21.01 792 LYS A C 1
ATOM 749 O O . LYS A 1 89 ? 30.000 -39.580 52.402 1.00 21.33 792 LYS A O 1
ATOM 755 N N A LEU A 1 90 ? 28.709 -41.330 53.045 0.80 21.01 793 LEU A N 1
ATOM 756 N N B LEU A 1 90 ? 28.720 -41.338 53.066 0.20 20.15 793 LEU A N 1
ATOM 757 C CA A LEU A 1 90 ? 28.948 -41.150 54.481 0.80 20.81 793 LEU A CA 1
ATOM 758 C CA B LEU A 1 90 ? 28.953 -41.189 54.521 0.20 19.33 793 LEU A CA 1
ATOM 759 C C A LEU A 1 90 ? 30.457 -41.266 54.801 0.80 20.32 793 LEU A C 1
ATOM 760 C C B LEU A 1 90 ? 30.436 -41.306 54.857 0.20 19.56 793 LEU A C 1
ATOM 761 O O A LEU A 1 90 ? 31.047 -40.384 55.481 0.80 20.36 793 LEU A O 1
ATOM 762 O O B LEU A 1 90 ? 30.985 -40.495 55.617 0.20 19.66 793 LEU A O 1
ATOM 771 N N . ALA A 1 91 ? 31.071 -42.335 54.301 1.00 19.95 794 ALA A N 1
ATOM 772 C CA . ALA A 1 91 ? 32.491 -42.589 54.531 1.00 19.56 794 ALA A CA 1
ATOM 773 C C . ALA A 1 91 ? 33.323 -41.425 53.981 1.00 20.22 794 ALA A C 1
ATOM 774 O O . ALA A 1 91 ? 34.301 -40.958 54.620 1.00 19.29 794 ALA A O 1
ATOM 776 N N . LEU A 1 92 ? 32.999 -40.994 52.752 1.00 19.16 795 LEU A N 1
ATOM 777 C CA . LEU A 1 92 ? 33.743 -39.848 52.199 1.00 19.79 795 LEU A CA 1
ATOM 778 C C . LEU A 1 92 ? 33.553 -38.538 52.988 1.00 20.71 795 LEU A C 1
ATOM 779 O O . LEU A 1 92 ? 34.506 -37.781 53.188 1.00 20.41 795 LEU A O 1
ATOM 784 N N . ALA A 1 93 ? 32.325 -38.258 53.443 1.00 20.55 796 ALA A N 1
ATOM 785 C CA . ALA A 1 93 ? 32.043 -37.017 54.204 1.00 21.36 796 ALA A CA 1
ATOM 786 C C . ALA A 1 93 ? 32.849 -37.069 55.490 1.00 21.60 796 ALA A C 1
ATOM 787 O O . ALA A 1 93 ? 33.380 -36.046 55.953 1.00 22.05 796 ALA A O 1
ATOM 789 N N . THR A 1 94 ? 32.994 -38.261 56.021 1.00 21.97 797 THR A N 1
ATOM 790 C CA . THR A 1 94 ? 33.797 -38.455 57.235 1.00 24.12 797 THR A CA 1
ATOM 791 C C . THR A 1 94 ? 35.252 -38.112 57.017 1.00 24.38 797 THR A C 1
ATOM 792 O O . THR A 1 94 ? 35.850 -37.440 57.874 1.00 25.39 797 THR A O 1
ATOM 796 N N . ARG A 1 95 ? 35.804 -38.528 55.871 1.00 22.33 798 ARG A N 1
ATOM 797 C CA . ARG A 1 95 ? 37.211 -38.260 55.578 1.00 23.86 798 ARG A CA 1
ATOM 798 C C . ARG A 1 95 ? 37.407 -36.778 55.315 1.00 22.37 798 ARG A C 1
ATOM 799 O O . ARG A 1 95 ? 38.496 -36.236 55.536 1.00 23.78 798 ARG A O 1
ATOM 807 N N . ILE A 1 96 ? 36.364 -36.125 54.810 1.00 20.13 799 ILE A N 1
ATOM 808 C CA . ILE A 1 96 ? 36.444 -34.697 54.509 1.00 19.35 799 ILE A CA 1
ATOM 809 C C . ILE A 1 96 ? 36.334 -33.835 55.796 1.00 19.64 799 ILE A C 1
ATOM 810 O O . ILE A 1 96 ? 36.910 -32.733 55.879 1.00 18.86 799 ILE A O 1
ATOM 815 N N . ARG A 1 97 ? 35.604 -34.337 56.793 1.00 19.55 800 ARG A N 1
ATOM 816 C CA A ARG A 1 97 ? 35.350 -33.557 57.999 0.50 20.09 800 ARG A CA 1
ATOM 817 C CA B ARG A 1 97 ? 35.344 -33.615 58.039 0.50 19.88 800 ARG A CA 1
ATOM 818 C C . ARG A 1 97 ? 36.630 -33.042 58.642 1.00 19.28 800 ARG A C 1
ATOM 819 O O . ARG A 1 97 ? 37.577 -33.796 58.837 1.00 19.65 800 ARG A O 1
ATOM 834 N N . GLY A 1 98 ? 36.631 -31.745 58.976 1.00 18.93 801 GLY A N 1
ATOM 835 C CA . GLY A 1 98 ? 37.787 -31.068 59.553 1.00 19.85 801 GLY A CA 1
ATOM 836 C C . GLY A 1 98 ? 38.848 -30.633 58.543 1.00 20.65 801 GLY A C 1
ATOM 837 O O . GLY A 1 98 ? 39.857 -30.004 58.931 1.00 21.40 801 GLY A O 1
ATOM 838 N N . HIS A 1 99 ? 38.625 -30.969 57.264 1.00 19.24 802 HIS A N 1
ATOM 839 C CA . HIS A 1 99 ? 39.549 -30.607 56.170 1.00 19.14 802 HIS A CA 1
ATOM 840 C C . HIS A 1 99 ? 38.843 -29.858 55.042 1.00 18.16 802 HIS A C 1
ATOM 841 O O . HIS A 1 99 ? 39.384 -29.720 53.928 1.00 17.88 802 HIS A O 1
ATOM 848 N N . VAL A 1 100 ? 37.636 -29.347 55.299 1.00 16.93 803 VAL A N 1
ATOM 849 C CA . VAL A 1 100 ? 36.908 -28.679 54.210 1.00 17.62 803 VAL A CA 1
ATOM 850 C C . VAL A 1 100 ? 37.658 -27.449 53.717 1.00 17.36 803 VAL A C 1
ATOM 851 O O . VAL A 1 100 ? 37.757 -27.251 52.503 1.00 17.11 803 VAL A O 1
ATOM 855 N N . LEU A 1 101 ? 38.234 -26.643 54.624 1.00 16.51 804 LEU A N 1
ATOM 856 C CA . LEU A 1 101 ? 38.979 -25.448 54.205 1.00 18.19 804 LEU A CA 1
ATOM 857 C C . LEU A 1 101 ? 40.189 -25.780 53.300 1.00 17.12 804 LEU A C 1
ATOM 858 O O . LEU A 1 101 ? 40.260 -25.289 52.181 1.00 16.98 804 LEU A O 1
ATOM 863 N N . PRO A 1 102 ? 41.147 -26.624 53.755 1.00 17.60 805 PRO A N 1
ATOM 864 C CA . PRO A 1 102 ? 42.247 -26.938 52.826 1.00 17.81 805 PRO A CA 1
ATOM 865 C C . PRO A 1 102 ? 41.812 -27.592 51.538 1.00 17.60 805 PRO A C 1
ATOM 866 O O . PRO A 1 102 ? 42.427 -27.332 50.489 1.00 18.49 805 PRO A O 1
ATOM 870 N N . LEU A 1 103 ? 40.765 -28.435 51.604 1.00 15.80 806 LEU A N 1
ATOM 871 C CA . LEU A 1 103 ? 40.253 -29.033 50.356 1.00 17.51 806 LEU A CA 1
ATOM 872 C C . LEU A 1 103 ? 39.675 -27.967 49.413 1.00 17.06 806 LEU A C 1
ATOM 873 O O . LEU A 1 103 ? 39.939 -27.997 48.202 1.00 16.84 806 LEU A O 1
ATOM 878 N N . ALA A 1 104 ? 38.919 -27.006 49.972 1.00 16.76 807 ALA A N 1
ATOM 879 C CA . ALA A 1 104 ? 38.284 -25.944 49.165 1.00 17.12 807 ALA A CA 1
ATOM 880 C C . ALA A 1 104 ? 39.315 -25.057 48.483 1.00 16.51 807 ALA A C 1
ATOM 881 O O . ALA A 1 104 ? 39.052 -24.506 47.394 1.00 16.85 807 ALA A O 1
ATOM 883 N N . LEU A 1 105 ? 40.487 -24.908 49.121 1.00 16.59 808 LEU A N 1
ATOM 884 C CA . LEU A 1 105 ? 41.568 -24.090 48.580 1.00 16.47 808 LEU A CA 1
ATOM 885 C C . LEU A 1 105 ? 42.488 -24.853 47.614 1.00 17.11 808 LEU A C 1
ATOM 886 O O . LEU A 1 105 ? 43.437 -24.258 47.073 1.00 17.63 808 LEU A O 1
ATOM 891 N N . GLN A 1 106 ? 42.218 -26.146 47.447 1.00 16.79 809 GLN A N 1
ATOM 892 C CA . GLN A 1 106 ? 43.092 -27.058 46.694 1.00 17.02 809 GLN A CA 1
ATOM 893 C C . GLN A 1 106 ? 42.529 -27.190 45.283 1.00 16.73 809 GLN A C 1
ATOM 894 O O . GLN A 1 106 ? 41.278 -27.213 45.056 1.00 17.07 809 GLN A O 1
ATOM 900 N N . MET A 1 107 ? 43.451 -27.257 44.313 1.00 16.16 810 MET A N 1
ATOM 901 C CA . MET A 1 107 ? 43.044 -27.178 42.928 1.00 17.46 810 MET A CA 1
ATOM 902 C C . MET A 1 107 ? 42.050 -28.289 42.547 1.00 16.80 810 MET A C 1
ATOM 903 O O . MET A 1 107 ? 41.123 -28.024 41.770 1.00 17.06 810 MET A O 1
ATOM 908 N N . TYR A 1 108 ? 42.243 -29.492 43.108 1.00 15.38 811 TYR A N 1
ATOM 909 C CA . TYR A 1 108 ? 41.433 -30.669 42.768 1.00 16.40 811 TYR A CA 1
ATOM 910 C C . TYR A 1 108 ? 40.440 -30.906 43.896 1.00 17.14 811 TYR A C 1
ATOM 911 O O . TYR A 1 108 ? 39.290 -31.252 43.655 1.00 17.57 811 TYR A O 1
ATOM 920 N N . GLY A 1 109 ? 40.875 -30.681 45.137 1.00 17.28 812 GLY A N 1
ATOM 921 C CA . GLY A 1 109 ? 39.942 -30.855 46.263 1.00 17.00 812 GLY A CA 1
ATOM 922 C C . GLY A 1 109 ? 38.702 -29.948 46.153 1.00 16.90 812 GLY A C 1
ATOM 923 O O . GLY A 1 109 ? 37.597 -30.350 46.580 1.00 18.05 812 GLY A O 1
ATOM 924 N N . CYS A 1 110 ? 38.827 -28.766 45.544 1.00 16.76 813 CYS A N 1
ATOM 925 C CA . CYS A 1 110 ? 37.670 -27.858 45.444 1.00 16.88 813 CYS A CA 1
ATOM 926 C C . CYS A 1 110 ? 36.581 -28.520 44.569 1.00 17.76 813 CYS A C 1
ATOM 927 O O . CYS A 1 110 ? 35.394 -28.263 44.781 1.00 17.67 813 CYS A O 1
ATOM 930 N N . ARG A 1 111 ? 36.997 -29.354 43.609 1.00 16.83 814 ARG A N 1
ATOM 931 C CA A ARG A 1 111 ? 36.070 -30.100 42.735 0.50 16.67 814 ARG A CA 1
ATOM 932 C CA B ARG A 1 111 ? 35.995 -30.012 42.759 0.50 16.85 814 ARG A CA 1
ATOM 933 C C . ARG A 1 111 ? 35.314 -31.144 43.534 1.00 17.08 814 ARG A C 1
ATOM 934 O O . ARG A 1 111 ? 34.100 -31.385 43.354 1.00 17.82 814 ARG A O 1
ATOM 949 N N . VAL A 1 112 ? 36.057 -31.801 44.409 1.00 15.65 815 VAL A N 1
ATOM 950 C CA . VAL A 1 112 ? 35.409 -32.772 45.277 1.00 16.68 815 VAL A CA 1
ATOM 951 C C . VAL A 1 112 ? 34.369 -32.153 46.224 1.00 16.98 815 VAL A C 1
ATOM 952 O O . VAL A 1 112 ? 33.256 -32.675 46.351 1.00 17.33 815 VAL A O 1
ATOM 956 N N . ILE A 1 113 ? 34.734 -31.039 46.887 1.00 17.01 816 ILE A N 1
ATOM 957 C CA . ILE A 1 113 ? 33.764 -30.369 47.762 1.00 16.42 816 ILE A CA 1
ATOM 958 C C . ILE A 1 113 ? 32.525 -29.949 46.941 1.00 16.26 816 ILE A C 1
ATOM 959 O O . ILE A 1 113 ? 31.388 -30.129 47.389 1.00 17.24 816 ILE A O 1
ATOM 964 N N . GLN A 1 114 ? 32.747 -29.376 45.751 1.00 15.52 817 GLN A N 1
ATOM 965 C CA . GLN A 1 114 ? 31.621 -28.971 44.885 1.00 15.60 817 GLN A CA 1
ATOM 966 C C . GLN A 1 114 ? 30.713 -30.166 44.598 1.00 16.71 817 GLN A C 1
ATOM 967 O O . GLN A 1 114 ? 29.498 -30.076 44.787 1.00 17.25 817 GLN A O 1
ATOM 973 N N . LYS A 1 115 ? 31.290 -31.304 44.202 1.00 16.65 818 LYS A N 1
ATOM 974 C CA . LYS A 1 115 ? 30.431 -32.452 43.848 1.00 17.71 818 LYS A CA 1
ATOM 975 C C . LYS A 1 115 ? 29.742 -32.999 45.093 1.00 17.06 818 LYS A C 1
ATOM 976 O O . LYS A 1 115 ? 28.542 -33.382 45.047 1.00 18.06 818 LYS A O 1
ATOM 982 N N . ALA A 1 116 ? 30.447 -32.981 46.220 1.00 16.39 819 ALA A N 1
ATOM 983 C CA . ALA A 1 116 ? 29.853 -33.399 47.503 1.00 16.48 819 ALA A CA 1
ATOM 984 C C . ALA A 1 116 ? 28.596 -32.547 47.787 1.00 17.62 819 ALA A C 1
ATOM 985 O O . ALA A 1 116 ? 27.512 -33.072 48.112 1.00 17.84 819 ALA A O 1
ATOM 987 N N . LEU A 1 117 ? 28.717 -31.232 47.614 1.00 16.22 820 LEU A N 1
ATOM 988 C CA . LEU A 1 117 ? 27.561 -30.343 47.901 1.00 17.34 820 LEU A CA 1
ATOM 989 C C . LEU A 1 117 ? 26.349 -30.652 47.026 1.00 18.21 820 LEU A C 1
ATOM 990 O O . LEU A 1 117 ? 25.208 -30.462 47.478 1.00 20.55 820 LEU A O 1
ATOM 995 N N . GLU A 1 118 ? 26.599 -31.102 45.803 1.00 19.03 821 GLU A N 1
ATOM 996 C CA . GLU A 1 118 ? 25.527 -31.478 44.874 1.00 21.52 821 GLU A CA 1
ATOM 997 C C . GLU A 1 118 ? 24.877 -32.803 45.281 1.00 21.62 821 GLU A C 1
ATOM 998 O O . GLU A 1 118 ? 23.741 -33.076 44.845 1.00 24.57 821 GLU A O 1
ATOM 1004 N N . SER A 1 119 ? 25.563 -33.586 46.126 1.00 20.63 822 SER A N 1
ATOM 1005 C CA . SER A 1 119 ? 25.216 -35.004 46.286 1.00 21.02 822 SER A CA 1
ATOM 1006 C C . SER A 1 119 ? 24.754 -35.417 47.681 1.00 21.51 822 SER A C 1
ATOM 1007 O O . SER A 1 119 ? 24.269 -36.543 47.831 1.00 25.39 822 SER A O 1
ATOM 1010 N N . ILE A 1 120 ? 24.985 -34.592 48.700 1.00 18.20 823 ILE A N 1
ATOM 1011 C CA . ILE A 1 120 ? 24.803 -35.017 50.091 1.00 16.92 823 ILE A CA 1
ATOM 1012 C C . ILE A 1 120 ? 23.567 -34.357 50.708 1.00 16.03 823 ILE A C 1
ATOM 1013 O O . ILE A 1 120 ? 22.921 -33.501 50.068 1.00 15.71 823 ILE A O 1
ATOM 1018 N N . SER A 1 121 ? 23.193 -34.789 51.913 1.00 14.93 824 SER A N 1
ATOM 1019 C CA . SER A 1 121 ? 21.953 -34.327 52.551 1.00 14.71 824 SER A CA 1
ATOM 1020 C C . SER A 1 121 ? 22.091 -32.885 53.036 1.00 14.14 824 SER A C 1
ATOM 1021 O O . SER A 1 121 ? 23.242 -32.366 53.103 1.00 16.18 824 SER A O 1
ATOM 1024 N N . SER A 1 122 ? 20.968 -32.243 53.365 1.00 14.62 825 SER A N 1
ATOM 1025 C CA A SER A 1 122 ? 21.031 -30.852 53.830 0.50 15.53 825 SER A CA 1
ATOM 1026 C CA B SER A 1 122 ? 21.049 -30.845 53.800 0.50 14.88 825 SER A CA 1
ATOM 1027 C C . SER A 1 122 ? 21.879 -30.740 55.069 1.00 16.35 825 SER A C 1
ATOM 1028 O O . SER A 1 122 ? 22.666 -29.796 55.216 1.00 17.41 825 SER A O 1
ATOM 1033 N N . ASP A 1 123 ? 21.757 -31.715 55.960 1.00 15.47 826 ASP A N 1
ATOM 1034 C CA . ASP A 1 123 ? 22.567 -31.641 57.196 1.00 16.43 826 ASP A CA 1
ATOM 1035 C C . ASP A 1 123 ? 24.039 -31.861 56.907 1.00 16.70 826 ASP A C 1
ATOM 1036 O O . ASP A 1 123 ? 24.900 -31.245 57.543 1.00 18.28 826 ASP A O 1
ATOM 1041 N N . GLN A 1 124 ? 24.331 -32.765 55.984 1.00 16.31 827 GLN A N 1
ATOM 1042 C CA . GLN A 1 124 ? 25.747 -32.999 55.608 1.00 16.41 827 GLN A CA 1
ATOM 1043 C C . GLN A 1 124 ? 26.342 -31.742 54.979 1.00 17.04 827 GLN A C 1
ATOM 1044 O O . GLN A 1 124 ? 27.501 -31.351 55.240 1.00 17.45 827 GLN A O 1
ATOM 1050 N N . GLN A 1 125 ? 25.531 -31.094 54.131 1.00 16.88 828 GLN A N 1
ATOM 1051 C CA . GLN A 1 125 ? 25.963 -29.810 53.540 1.00 17.64 828 GLN A CA 1
ATOM 1052 C C . GLN A 1 125 ? 26.246 -28.778 54.638 1.00 18.25 828 GLN A C 1
ATOM 1053 O O . GLN A 1 125 ? 27.299 -28.113 54.584 1.00 17.75 828 GLN A O 1
ATOM 1059 N N . SER A 1 126 ? 25.315 -28.599 55.583 1.00 19.35 831 SER A N 1
ATOM 1060 C CA A SER A 1 126 ? 25.474 -27.576 56.623 0.50 19.60 831 SER A CA 1
ATOM 1061 C CA B SER A 1 126 ? 25.481 -27.574 56.598 0.50 20.02 831 SER A CA 1
ATOM 1062 C C . SER A 1 126 ? 26.762 -27.818 57.418 1.00 20.33 831 SER A C 1
ATOM 1063 O O . SER A 1 126 ? 27.524 -26.873 57.721 1.00 20.55 831 SER A O 1
ATOM 1068 N N . GLU A 1 127 ? 27.036 -29.095 57.718 1.00 20.02 832 GLU A N 1
ATOM 1069 C CA A GLU A 1 127 ? 28.210 -29.418 58.503 0.50 20.30 832 GLU A CA 1
ATOM 1070 C CA B GLU A 1 127 ? 28.223 -29.460 58.498 0.50 20.98 832 GLU A CA 1
ATOM 1071 C C . GLU A 1 127 ? 29.494 -29.107 57.739 1.00 21.27 832 GLU A C 1
ATOM 1072 O O . GLU A 1 127 ? 30.491 -28.669 58.348 1.00 22.39 832 GLU A O 1
ATOM 1083 N N . MET A 1 128 ? 29.482 -29.336 56.424 1.00 19.79 833 MET A N 1
ATOM 1084 C CA A MET A 1 128 ? 30.658 -28.986 55.599 0.50 20.70 833 MET A CA 1
ATOM 1085 C CA B MET A 1 128 ? 3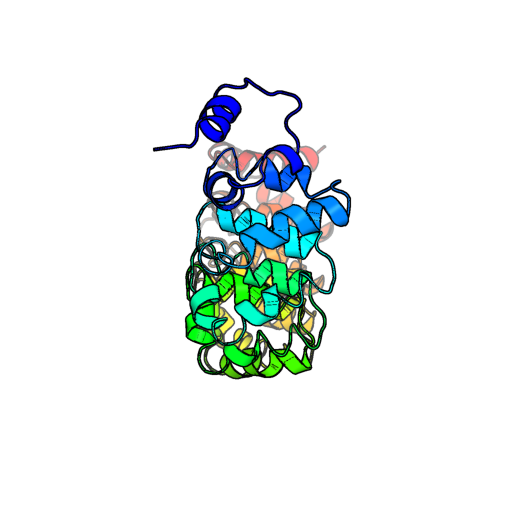0.638 -28.995 55.608 0.50 21.54 833 MET A CA 1
ATOM 1086 C C . MET A 1 128 ? 30.856 -27.493 55.534 1.00 21.73 833 MET A C 1
ATOM 1087 O O . MET A 1 128 ? 31.985 -26.994 55.777 1.00 21.68 833 MET A O 1
ATOM 1096 N N . VAL A 1 129 ? 29.810 -26.749 55.188 1.00 21.35 834 VAL A N 1
ATOM 1097 C CA . VAL A 1 129 ? 30.021 -25.324 54.882 1.00 23.20 834 VAL A CA 1
ATOM 1098 C C . VAL A 1 129 ? 30.396 -24.526 56.110 1.00 21.36 834 VAL A C 1
ATOM 1099 O O . VAL A 1 129 ? 31.128 -23.544 55.982 1.00 22.79 834 VAL A O 1
ATOM 1103 N N . LYS A 1 130 ? 29.951 -24.954 57.295 1.00 20.45 835 LYS A N 1
ATOM 1104 C CA . LYS A 1 130 ? 30.323 -24.201 58.502 1.00 20.45 835 LYS A CA 1
ATOM 1105 C C . LYS A 1 130 ? 31.854 -24.134 58.759 1.00 19.78 835 LYS A C 1
ATOM 1106 O O . LYS A 1 130 ? 32.337 -23.266 59.483 1.00 19.58 835 LYS A O 1
ATOM 1112 N N . GLU A 1 131 ? 32.607 -25.066 58.171 1.00 18.15 836 GLU A N 1
ATOM 1113 C CA . GLU A 1 131 ? 34.070 -25.061 58.347 1.00 18.84 836 GLU A CA 1
ATOM 1114 C C . GLU A 1 131 ? 34.672 -23.854 57.667 1.00 18.74 836 GLU A C 1
ATOM 1115 O O . GLU A 1 131 ? 35.833 -23.509 57.929 1.00 20.23 836 GLU A O 1
ATOM 1121 N N . LEU A 1 132 ? 33.897 -23.207 56.786 1.00 18.99 837 LEU A N 1
ATOM 1122 C CA . LEU A 1 132 ? 34.410 -22.013 56.105 1.00 19.81 837 LEU A CA 1
ATOM 1123 C C . LEU A 1 132 ? 34.206 -20.727 56.899 1.00 19.27 837 LEU A C 1
ATOM 1124 O O . LEU A 1 132 ? 34.690 -19.659 56.502 1.00 19.02 837 LEU A O 1
ATOM 1129 N N . ASP A 1 133 ? 33.489 -20.840 58.026 1.00 19.05 838 ASP A N 1
ATOM 1130 C CA . ASP A 1 133 ? 33.278 -19.708 58.921 1.00 20.85 838 ASP A CA 1
ATOM 1131 C C . ASP A 1 133 ? 34.642 -19.170 59.389 1.00 20.33 838 ASP A C 1
ATOM 1132 O O . ASP A 1 133 ? 35.490 -19.921 59.886 1.00 20.71 838 ASP A O 1
ATOM 1137 N N . GLY A 1 134 ? 34.843 -17.872 59.186 1.00 20.62 839 GLY A N 1
ATOM 1138 C CA . GLY A 1 134 ? 36.099 -17.234 59.527 1.00 21.65 839 GLY A CA 1
ATOM 1139 C C . GLY A 1 134 ? 37.054 -17.126 58.349 1.00 21.34 839 GLY A C 1
ATOM 1140 O O . GLY A 1 134 ? 38.137 -16.497 58.485 1.00 22.24 839 GLY A O 1
ATOM 1141 N N . HIS A 1 135 ? 36.656 -17.712 57.213 1.00 20.42 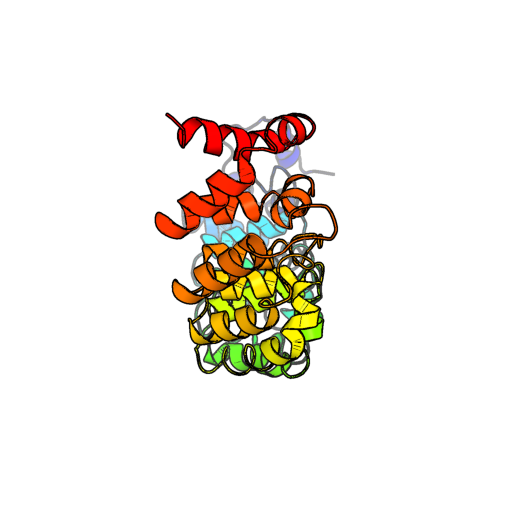840 HIS A N 1
ATOM 1142 C CA . HIS A 1 135 ? 37.529 -17.808 56.067 1.00 20.20 840 HIS A CA 1
ATOM 1143 C C . HIS A 1 135 ? 36.790 -17.446 54.797 1.00 19.88 840 HIS A C 1
ATOM 1144 O O . HIS A 1 135 ? 37.258 -17.757 53.689 1.00 20.65 840 HIS A O 1
ATOM 1151 N N . VAL A 1 136 ? 35.641 -16.802 54.940 1.00 19.92 841 VAL A N 1
ATOM 1152 C CA . VAL A 1 136 ? 34.806 -16.596 53.746 1.00 21.43 841 VAL A CA 1
ATOM 1153 C C . VAL A 1 136 ? 35.490 -15.721 52.695 1.00 20.58 841 VAL A C 1
ATOM 1154 O O . VAL A 1 136 ? 35.554 -16.104 51.505 1.00 20.40 841 VAL A O 1
ATOM 1158 N N . LEU A 1 137 ? 35.976 -14.543 53.086 1.00 20.96 842 LEU A N 1
ATOM 1159 C CA . LEU A 1 137 ? 36.561 -13.670 52.054 1.00 20.92 842 LEU A CA 1
ATOM 1160 C C . LEU A 1 137 ? 37.812 -14.296 51.419 1.00 20.86 842 LEU A C 1
ATOM 1161 O O . LEU A 1 137 ? 38.009 -14.139 50.210 1.00 20.89 842 LEU A O 1
ATOM 1166 N N . LYS A 1 138 ? 38.610 -15.024 52.213 1.00 21.19 843 LYS A N 1
ATOM 1167 C CA . LYS A 1 138 ? 39.784 -15.720 51.695 1.00 22.79 843 LYS A CA 1
ATOM 1168 C C . LYS A 1 138 ? 39.291 -16.677 50.602 1.00 21.85 843 LYS A C 1
ATOM 1169 O O . LYS A 1 138 ? 39.814 -16.706 49.485 1.00 21.43 843 LYS A O 1
ATOM 1175 N N . CYS A 1 139 ? 38.233 -17.433 50.894 1.00 21.31 844 CYS A N 1
ATOM 1176 C CA . CYS A 1 139 ? 37.779 -18.413 49.914 1.00 21.15 844 CYS A CA 1
ATOM 1177 C C . CYS A 1 139 ? 37.209 -17.769 48.654 1.00 21.42 844 CYS A C 1
ATOM 1178 O O . CYS A 1 139 ? 37.407 -18.266 47.530 1.00 21.54 844 CYS A O 1
ATOM 1181 N N . VAL A 1 140 ? 36.484 -16.685 48.850 1.00 20.76 845 VAL A N 1
ATOM 1182 C CA . VAL A 1 140 ? 35.839 -16.007 47.726 1.00 22.87 845 VAL A CA 1
ATOM 1183 C C . VAL A 1 140 ? 36.883 -15.482 46.742 1.00 23.24 845 VAL A C 1
ATOM 1184 O O . VAL A 1 140 ? 36.647 -15.503 45.533 1.00 24.13 845 VAL A O 1
ATOM 1188 N N . LYS A 1 141 ? 38.032 -15.033 47.232 1.00 23.45 846 LYS A N 1
ATOM 1189 C CA . LYS A 1 141 ? 39.048 -14.467 46.330 1.00 24.17 846 LYS A CA 1
ATOM 1190 C C . LYS A 1 141 ? 40.044 -15.507 45.830 1.00 24.28 846 LYS A C 1
ATOM 1191 O O . LYS A 1 141 ? 40.939 -15.191 45.029 1.00 25.14 846 LYS A O 1
ATOM 1197 N N . ASP A 1 142 ? 39.902 -16.761 46.294 1.00 22.44 847 ASP A N 1
ATOM 1198 C CA . ASP A 1 142 ? 40.894 -17.755 46.001 1.00 22.57 847 ASP A CA 1
ATOM 1199 C C . ASP A 1 142 ? 40.575 -18.369 44.638 1.00 22.44 847 ASP A C 1
ATOM 1200 O O . ASP A 1 142 ? 39.383 -18.541 44.316 1.00 22.29 847 ASP A O 1
ATOM 1205 N N . GLN A 1 143 ? 41.640 -18.739 43.899 1.00 22.36 848 GLN A N 1
ATOM 1206 C CA . GLN A 1 143 ? 41.481 -19.302 42.539 1.00 22.54 848 GLN A CA 1
ATOM 1207 C C . GLN A 1 143 ? 40.653 -20.591 42.551 1.00 21.87 848 GLN A C 1
ATOM 1208 O O . GLN A 1 143 ? 39.950 -20.881 41.562 1.00 21.09 848 GLN A O 1
ATOM 1214 N N . ASN A 1 144 ? 40.711 -21.315 43.667 1.00 20.26 849 ASN A N 1
ATOM 1215 C CA . ASN A 1 144 ? 39.969 -22.577 43.828 1.00 20.31 849 ASN A CA 1
ATOM 1216 C C . ASN A 1 144 ? 38.749 -22.418 44.724 1.00 20.61 849 ASN A C 1
ATOM 1217 O O . ASN A 1 144 ? 37.646 -22.882 44.382 1.00 20.41 849 ASN A O 1
ATOM 1222 N N . GLY A 1 145 ? 38.932 -21.731 45.864 1.00 20.59 850 GLY A N 1
ATOM 1223 C CA . GLY A 1 145 ? 37.857 -21.620 46.862 1.00 20.00 850 GLY A CA 1
ATOM 1224 C C . GLY A 1 145 ? 36.610 -20.898 46.368 1.00 20.19 850 GLY A C 1
ATOM 1225 O O . GLY A 1 145 ? 35.475 -21.163 46.807 1.00 20.36 850 GLY A O 1
ATOM 1226 N N . ASN A 1 146 ? 36.799 -19.982 45.412 1.00 19.03 851 ASN A N 1
ATOM 1227 C CA . ASN A 1 146 ? 35.629 -19.252 44.930 1.00 20.08 851 ASN A CA 1
ATOM 1228 C C . ASN A 1 146 ? 34.579 -20.186 44.313 1.00 19.63 851 ASN A C 1
ATOM 1229 O O . ASN A 1 146 ? 33.377 -19.958 44.427 1.00 20.75 851 ASN A O 1
ATOM 1234 N N . HIS A 1 147 ? 35.036 -21.268 43.679 1.00 18.98 852 HIS A N 1
ATOM 1235 C CA . HIS A 1 147 ? 34.077 -22.198 43.077 1.00 20.23 852 HIS A CA 1
ATOM 1236 C C . HIS A 1 147 ? 33.269 -22.956 44.150 1.00 19.41 852 HIS A C 1
ATOM 1237 O O . HIS A 1 147 ? 32.085 -23.285 43.958 1.00 19.95 852 HIS A O 1
ATOM 1244 N N . VAL A 1 148 ? 33.908 -23.254 45.291 1.00 19.03 853 VAL A N 1
ATOM 1245 C CA . VAL A 1 148 ? 33.213 -23.849 46.421 1.00 18.69 853 VAL A CA 1
ATOM 1246 C C . VAL A 1 148 ? 32.168 -22.886 46.985 1.00 17.58 853 VAL A C 1
ATOM 1247 O O . VAL A 1 148 ? 31.003 -23.276 47.251 1.00 18.48 853 VAL A O 1
ATOM 1251 N N . VAL A 1 149 ? 32.556 -21.629 47.152 1.00 17.37 854 VAL A N 1
ATOM 1252 C CA . VAL A 1 149 ? 31.551 -20.682 47.703 1.00 17.70 854 VAL A CA 1
ATOM 1253 C C . VAL A 1 149 ? 30.348 -20.563 46.733 1.00 18.58 854 VAL A C 1
ATOM 1254 O O . VAL A 1 149 ? 29.181 -20.561 47.154 1.00 18.34 854 VAL A O 1
ATOM 1258 N N . GLN A 1 150 ? 30.630 -20.467 45.432 1.00 18.22 855 GLN A N 1
ATOM 1259 C CA . GLN A 1 150 ? 29.534 -20.412 44.453 1.00 18.76 855 GLN A CA 1
ATOM 1260 C C . GLN A 1 150 ? 28.632 -21.620 44.575 1.00 18.22 855 GLN A C 1
ATOM 1261 O O . GLN A 1 150 ? 27.403 -21.492 44.615 1.00 18.73 855 GLN A O 1
ATOM 1267 N N . LYS A 1 151 ? 29.217 -22.817 44.688 1.00 17.42 856 LYS A N 1
ATOM 1268 C CA . LYS A 1 151 ? 28.382 -24.037 44.779 1.00 18.97 856 LYS A CA 1
ATOM 1269 C C . LYS A 1 151 ? 27.574 -24.089 46.088 1.00 19.27 856 LYS A C 1
ATOM 1270 O O . LYS A 1 151 ? 26.417 -24.530 46.087 1.00 19.89 856 LYS A O 1
ATOM 1276 N N . CYS A 1 152 ? 28.133 -23.558 47.171 1.00 20.11 857 CYS A N 1
ATOM 1277 C CA A CYS A 1 152 ? 27.401 -23.439 48.448 0.50 18.87 857 CYS A CA 1
ATOM 1278 C CA B CYS A 1 152 ? 27.409 -23.424 48.429 0.50 20.00 857 CYS A CA 1
ATOM 1279 C C . CYS A 1 152 ? 26.126 -22.614 48.209 1.00 19.08 857 CYS A C 1
ATOM 1280 O O . CYS A 1 152 ? 25.030 -22.997 48.614 1.00 20.11 857 CYS A O 1
ATOM 1285 N N . ILE A 1 153 ? 26.275 -21.474 47.534 1.00 17.76 858 ILE A N 1
ATOM 1286 C CA A ILE A 1 153 ? 25.140 -20.568 47.316 0.50 18.06 858 ILE A CA 1
ATOM 1287 C CA B ILE A 1 153 ? 25.142 -20.572 47.334 0.50 18.42 858 ILE A CA 1
ATOM 1288 C C . ILE A 1 153 ? 24.088 -21.256 46.452 1.00 18.12 858 ILE A C 1
ATOM 1289 O O . ILE A 1 153 ? 22.883 -21.091 46.676 1.00 17.70 858 ILE A O 1
ATOM 1298 N N . GLU A 1 154 ? 24.541 -22.031 45.452 1.00 17.38 859 GLU A N 1
ATOM 1299 C CA . GLU A 1 154 ? 23.581 -22.728 44.566 1.00 18.66 859 GLU A CA 1
ATOM 1300 C C . GLU A 1 154 ? 22.811 -23.849 45.245 1.00 17.87 859 GLU A C 1
ATOM 1301 O O . GLU A 1 154 ? 21.672 -24.186 44.827 1.00 18.88 859 GLU A O 1
ATOM 1307 N N . CYS A 1 155 ? 23.469 -24.498 46.229 1.00 18.82 860 CYS A N 1
ATOM 1308 C CA . CYS A 1 155 ? 23.055 -25.844 46.701 1.00 18.72 860 CYS A CA 1
ATOM 1309 C C . CYS A 1 155 ? 22.476 -25.882 48.128 1.00 19.71 860 CYS A C 1
ATOM 1310 O O . CYS A 1 155 ? 21.676 -26.785 48.438 1.00 19.46 860 CYS A O 1
ATOM 1313 N N . VAL A 1 156 ? 22.944 -24.982 48.975 1.00 19.46 861 VAL A N 1
ATOM 1314 C CA . VAL A 1 156 ? 22.749 -25.113 50.436 1.00 19.58 861 VAL A CA 1
ATOM 1315 C C . VAL A 1 156 ? 21.548 -24.301 50.911 1.00 19.20 861 VAL A C 1
ATOM 1316 O O . VAL A 1 156 ? 21.247 -23.245 50.368 1.00 20.65 861 VAL A O 1
ATOM 1320 N N A GLN A 1 157 ? 20.879 -24.793 51.953 0.50 19.27 862 GLN A N 1
ATOM 1321 N N B GLN A 1 157 ? 20.843 -24.801 51.928 0.50 19.11 862 GLN A N 1
ATOM 1322 C CA A GLN A 1 157 ? 19.737 -24.065 52.522 0.50 20.39 862 GLN A CA 1
ATOM 1323 C CA B GLN A 1 157 ? 19.678 -24.057 52.439 0.50 19.70 862 GLN A CA 1
ATOM 1324 C C A GLN A 1 157 ? 20.146 -22.663 52.977 0.50 20.20 862 GLN A C 1
ATOM 1325 C C B GLN A 1 157 ? 20.109 -22.697 52.971 0.50 19.99 862 GLN A C 1
ATOM 1326 O O A GLN A 1 157 ? 21.234 -22.474 53.502 0.50 19.26 862 GLN A O 1
ATOM 1327 O O B GLN A 1 157 ? 21.174 -22.575 53.562 0.50 18.90 862 GLN A O 1
ATOM 1338 N N . PRO A 1 158 ? 19.276 -21.672 52.765 1.00 20.46 863 PRO A N 1
ATOM 1339 C CA . PRO A 1 158 ? 19.639 -20.283 53.100 1.00 20.15 863 PRO A CA 1
ATOM 1340 C C . PRO A 1 158 ? 20.033 -20.107 54.572 1.00 20.65 863 PRO A C 1
ATOM 1341 O O . PRO A 1 158 ? 20.940 -19.321 54.839 1.00 20.10 863 PRO A O 1
ATOM 1345 N N . GLN A 1 159 ? 19.410 -20.845 55.504 1.00 19.85 864 GLN A N 1
ATOM 1346 C CA . GLN A 1 159 ? 19.750 -20.686 56.939 1.00 20.77 864 GLN A CA 1
ATOM 1347 C C . GLN A 1 159 ? 21.169 -21.140 57.227 1.00 21.15 864 GLN A C 1
ATOM 1348 O O . GLN A 1 159 ? 21.713 -20.817 58.307 1.00 22.70 864 GLN A O 1
ATOM 1354 N N . SER A 1 160 ? 21.742 -21.916 56.306 1.00 19.59 865 SER A N 1
ATOM 1355 C CA . SER A 1 160 ? 23.026 -22.512 56.536 1.00 22.29 865 SER A CA 1
ATOM 1356 C C . SER A 1 160 ? 24.096 -21.708 55.810 1.00 23.79 865 SER A C 1
ATOM 1357 O O . SER A 1 160 ? 25.286 -22.062 55.946 1.00 26.44 865 SER A O 1
ATOM 1360 N N . LEU A 1 161 ? 23.653 -20.702 55.036 1.00 23.60 866 LEU A N 1
ATOM 1361 C CA . LEU A 1 161 ? 24.491 -19.783 54.213 1.00 25.02 866 LEU A CA 1
ATOM 1362 C C . LEU A 1 161 ? 24.643 -18.414 54.791 1.00 23.97 866 LEU A C 1
ATOM 1363 O O . LEU A 1 161 ? 25.415 -17.603 54.277 1.00 23.69 866 LEU A O 1
ATOM 1368 N N . GLN A 1 162 ? 23.848 -18.098 55.811 1.00 22.09 867 GLN A N 1
ATOM 1369 C CA . GLN A 1 162 ? 23.719 -16.735 56.247 1.00 21.14 867 GLN A CA 1
ATOM 1370 C C . GLN A 1 162 ? 25.078 -16.133 56.590 1.00 20.51 867 GLN A C 1
ATOM 1371 O O . GLN A 1 162 ? 25.298 -14.947 56.320 1.00 21.83 867 GLN A O 1
ATOM 1377 N N . PHE A 1 163 ? 25.975 -16.918 57.195 1.00 20.21 868 PHE A N 1
ATOM 1378 C CA . PHE A 1 163 ? 27.294 -16.371 57.586 1.00 20.63 868 PHE A CA 1
ATOM 1379 C C . PHE A 1 163 ? 28.120 -15.861 56.385 1.00 21.31 868 PHE A C 1
ATOM 1380 O O . PHE A 1 163 ? 28.878 -14.870 56.497 1.00 20.68 868 PHE A O 1
ATOM 1388 N N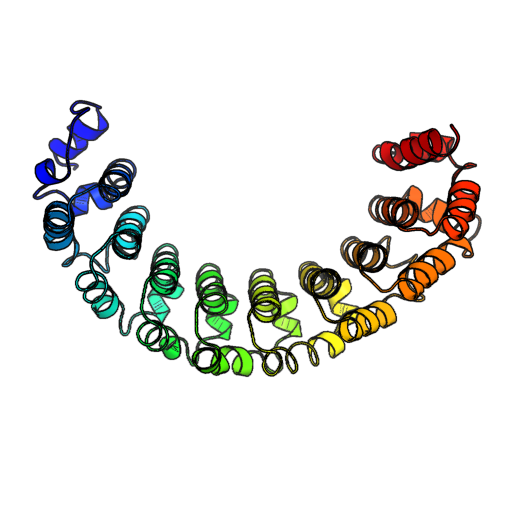 . ILE A 1 164 ? 27.914 -16.469 55.223 1.00 21.87 869 ILE A N 1
ATOM 1389 C CA . ILE A 1 164 ? 28.576 -15.986 54.002 1.00 23.03 869 ILE A CA 1
ATOM 1390 C C . ILE A 1 164 ? 28.063 -14.580 53.646 1.00 22.87 869 ILE A C 1
ATOM 1391 O O . ILE A 1 164 ? 28.841 -13.621 53.445 1.00 23.05 869 ILE A O 1
ATOM 1396 N N . ILE A 1 165 ? 26.734 -14.417 53.648 1.00 22.34 870 ILE A N 1
ATOM 1397 C CA . ILE A 1 165 ? 26.131 -13.109 53.395 1.00 24.20 870 ILE A CA 1
ATOM 1398 C C . ILE A 1 165 ? 26.629 -12.054 54.391 1.00 24.64 870 ILE A C 1
ATOM 1399 O O . ILE A 1 165 ? 26.948 -10.890 54.047 1.00 24.75 870 ILE A O 1
ATOM 1404 N N . ASP A 1 166 ? 26.689 -12.440 55.668 1.00 22.35 871 ASP A N 1
ATOM 1405 C CA . ASP A 1 166 ? 27.104 -11.498 56.687 1.00 22.22 871 ASP A CA 1
ATOM 1406 C C . ASP A 1 166 ? 28.543 -11.029 56.455 1.00 21.41 871 ASP A C 1
ATOM 1407 O O . ASP A 1 166 ? 28.882 -9.848 56.744 1.00 22.04 871 ASP A O 1
ATOM 1412 N N . ALA A 1 167 ? 29.378 -11.962 55.997 1.00 21.82 872 ALA A N 1
ATOM 1413 C CA . ALA A 1 167 ? 30.823 -11.691 55.757 1.00 21.57 872 ALA A CA 1
ATOM 1414 C C . ALA A 1 167 ? 31.036 -10.698 54.611 1.00 22.22 872 ALA A C 1
ATOM 1415 O O . ALA A 1 167 ? 32.094 -10.040 54.561 1.00 21.69 872 ALA A O 1
ATOM 1417 N N . PHE A 1 168 ? 30.041 -10.569 53.722 1.00 20.66 873 PHE A N 1
ATOM 1418 C CA . PHE A 1 168 ? 30.142 -9.620 52.604 1.00 21.07 873 PHE A CA 1
ATOM 1419 C C . PHE A 1 168 ? 29.839 -8.191 53.048 1.00 21.89 873 PHE A C 1
ATOM 1420 O O . PHE A 1 168 ? 30.106 -7.263 52.279 1.00 22.40 873 PHE A O 1
ATOM 1428 N N . LYS A 1 169 ? 29.270 -7.985 54.239 1.00 21.55 874 LYS A N 1
ATOM 1429 C CA . LYS A 1 169 ? 28.887 -6.606 54.615 1.00 21.94 874 LYS A CA 1
ATOM 1430 C C . LYS A 1 169 ? 30.107 -5.689 54.576 1.00 20.77 874 LYS A C 1
ATOM 1431 O O . LYS A 1 169 ? 31.126 -5.969 55.213 1.00 21.37 874 LYS A O 1
ATOM 1437 N N . GLY A 1 170 ? 29.993 -4.558 53.861 1.00 21.19 875 GLY A N 1
ATOM 1438 C CA . GLY A 1 170 ? 31.100 -3.615 53.774 1.00 21.62 875 GLY A CA 1
ATOM 1439 C C . GLY A 1 170 ? 32.117 -3.968 52.693 1.00 22.35 875 GLY A C 1
ATOM 1440 O O . GLY A 1 170 ? 33.023 -3.146 52.400 1.00 23.46 875 GLY A O 1
ATOM 1441 N N . GLN A 1 171 ? 31.968 -5.152 52.085 1.00 21.71 876 GLN A N 1
ATOM 1442 C CA . GLN A 1 171 ? 32.922 -5.656 51.105 1.00 21.81 876 GLN A CA 1
ATOM 1443 C C . GLN A 1 171 ? 32.342 -5.829 49.711 1.00 20.57 876 GLN A C 1
ATOM 1444 O O . GLN A 1 171 ? 33.033 -6.334 48.817 1.00 20.93 876 GLN A O 1
ATOM 1450 N N . VAL A 1 172 ? 31.089 -5.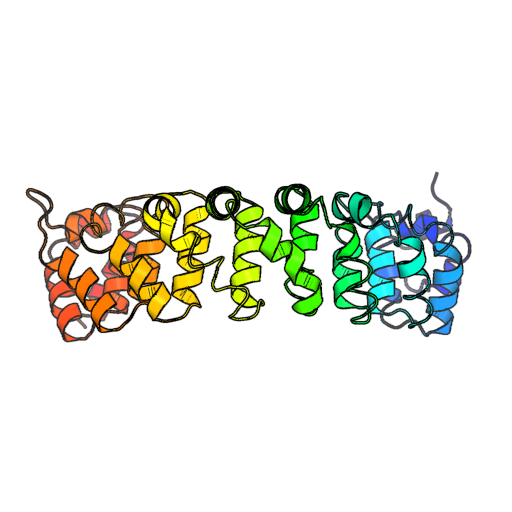426 49.512 1.00 19.87 877 VAL A N 1
ATOM 1451 C CA . VAL A 1 172 ? 30.428 -5.715 48.252 1.00 19.27 877 VAL A CA 1
ATOM 1452 C C . VAL A 1 172 ? 31.136 -5.023 47.088 1.00 20.11 877 VAL A C 1
ATOM 1453 O O . VAL A 1 172 ? 31.279 -5.596 46.012 1.00 19.90 877 VAL A O 1
ATOM 1457 N N . PHE A 1 173 ? 31.542 -3.762 47.269 1.00 18.69 878 PHE A N 1
ATOM 1458 C CA . PHE A 1 173 ? 32.256 -3.086 46.177 1.00 20.54 878 PHE A CA 1
ATOM 1459 C C . PHE A 1 173 ? 33.595 -3.776 45.840 1.00 20.99 878 PHE A C 1
ATOM 1460 O O . PHE A 1 173 ? 33.867 -4.105 44.689 1.00 20.79 878 PHE A O 1
ATOM 1468 N N . VAL A 1 174 ? 34.434 -4.013 46.852 1.00 21.49 879 VAL A N 1
ATOM 1469 C CA . VAL A 1 174 ? 35.716 -4.716 46.639 1.00 23.67 879 VAL A CA 1
ATOM 1470 C C . VAL A 1 174 ? 35.550 -6.070 45.951 1.00 23.02 879 VAL A C 1
ATOM 1471 O O . VAL A 1 174 ? 36.318 -6.410 45.040 1.00 24.50 879 VAL A O 1
ATOM 1475 N N . LEU A 1 175 ? 34.550 -6.840 46.379 1.00 21.86 880 LEU A N 1
ATOM 1476 C CA . LEU A 1 175 ? 34.328 -8.173 45.844 1.00 22.26 880 LEU A CA 1
ATOM 1477 C C . LEU A 1 175 ? 33.727 -8.135 44.432 1.00 20.99 880 LEU A C 1
ATOM 1478 O O . LEU A 1 175 ? 34.027 -8.980 43.600 1.00 21.08 880 LEU A O 1
ATOM 1483 N N . SER A 1 176 ? 32.882 -7.137 44.159 1.00 19.43 881 SER A N 1
ATOM 1484 C CA . SER A 1 176 ? 32.226 -7.050 42.832 1.00 19.37 881 SER A CA 1
ATOM 1485 C C . SER A 1 176 ? 33.226 -6.636 41.760 1.00 19.54 881 SER A C 1
ATOM 1486 O O . SER A 1 176 ? 32.955 -6.826 40.563 1.00 19.79 881 SER A O 1
ATOM 1489 N N . THR A 1 177 ? 34.335 -6.033 42.190 1.00 19.09 882 THR A N 1
ATOM 1490 C CA . THR A 1 177 ? 35.402 -5.575 41.255 1.00 19.04 882 THR A CA 1
ATOM 1491 C C . THR A 1 177 ? 36.547 -6.602 41.192 1.00 18.78 882 THR A C 1
ATOM 1492 O O . THR A 1 177 ? 37.620 -6.306 40.675 1.00 20.05 882 THR A O 1
ATOM 1496 N N . HIS A 1 178 ? 36.302 -7.788 41.755 1.00 18.29 883 HIS A N 1
ATOM 1497 C CA . HIS A 1 178 ? 37.312 -8.866 41.806 1.00 18.42 883 HIS A CA 1
ATOM 1498 C C . HIS A 1 178 ? 36.886 -9.918 40.786 1.00 18.08 883 HIS A C 1
ATOM 1499 O O . HIS A 1 178 ? 35.679 -10.239 40.664 1.00 18.45 883 HIS A O 1
ATOM 1506 N N . PRO A 1 179 ? 37.840 -10.509 40.039 1.00 17.31 884 PRO A N 1
ATOM 1507 C CA . PRO A 1 179 ? 37.389 -11.417 38.973 1.00 17.59 884 PRO A CA 1
ATOM 1508 C C . PRO A 1 179 ? 36.696 -12.695 39.421 1.00 18.16 884 PRO A C 1
ATOM 1509 O O . PRO A 1 179 ? 36.010 -13.324 38.596 1.00 19.29 884 PRO A O 1
ATOM 1513 N N . TYR A 1 180 ? 36.972 -13.122 40.646 1.00 17.67 885 TYR A N 1
ATOM 1514 C CA . TYR A 1 180 ? 36.337 -14.319 41.209 1.00 18.78 885 TYR A CA 1
ATOM 1515 C C . TYR A 1 180 ? 35.183 -13.874 42.087 1.00 19.75 885 TYR A C 1
ATOM 1516 O O . TYR A 1 180 ? 34.071 -14.471 42.031 1.00 20.42 885 TYR A O 1
ATOM 1525 N N . GLY A 1 181 ? 35.414 -12.807 42.860 1.00 19.99 886 GLY A N 1
ATOM 1526 C CA . GLY A 1 181 ? 34.384 -12.235 43.765 1.00 19.06 886 GLY A CA 1
ATOM 1527 C C . GLY A 1 181 ? 33.118 -11.884 43.021 1.00 19.20 886 GLY A C 1
ATOM 1528 O O . GLY A 1 181 ? 31.992 -12.130 43.532 1.00 20.88 886 GLY A O 1
ATOM 1529 N N . CYS A 1 182 ? 33.259 -11.347 41.813 1.00 19.16 887 CYS A N 1
ATOM 1530 C CA . CYS A 1 182 ? 32.054 -10.895 41.070 1.00 20.18 887 CYS A CA 1
ATOM 1531 C C . CYS A 1 182 ? 31.150 -12.079 40.728 1.00 20.29 887 CYS A C 1
ATOM 1532 O O . CYS A 1 182 ? 29.909 -11.915 40.740 1.00 22.15 887 CYS A O 1
ATOM 1535 N N . ARG A 1 183 ? 31.717 -13.280 40.504 1.00 19.63 888 ARG A N 1
ATOM 1536 C CA . ARG A 1 183 ? 30.897 -14.468 40.236 1.00 19.85 888 ARG A CA 1
ATOM 1537 C C . ARG A 1 183 ? 30.136 -14.896 41.501 1.00 19.93 888 ARG A C 1
ATOM 1538 O O . ARG A 1 183 ? 28.974 -15.324 41.398 1.00 19.79 888 ARG A O 1
ATOM 1546 N N . VAL A 1 184 ? 30.761 -14.795 42.678 1.00 17.87 889 VAL A N 1
ATOM 1547 C CA . VAL A 1 184 ? 30.053 -15.175 43.914 1.00 19.79 889 VAL A CA 1
ATOM 1548 C C . VAL A 1 184 ? 28.849 -14.201 44.147 1.00 19.21 889 VAL A C 1
ATOM 1549 O O . VAL A 1 184 ? 27.739 -14.612 44.518 1.00 19.95 889 VAL A O 1
ATOM 1553 N N . ILE A 1 185 ? 29.091 -12.919 43.935 1.00 19.25 890 ILE A N 1
ATOM 1554 C CA . ILE A 1 185 ? 28.011 -11.932 44.058 1.00 19.93 890 ILE A CA 1
ATOM 1555 C C . ILE A 1 185 ? 26.853 -12.259 43.124 1.00 19.14 890 ILE A C 1
ATOM 1556 O O . ILE A 1 185 ? 25.687 -12.217 43.536 1.00 19.32 890 ILE A O 1
ATOM 1561 N N . GLN A 1 186 ? 27.166 -12.599 41.868 1.00 18.65 891 GLN A N 1
ATOM 1562 C CA . GLN A 1 186 ? 26.088 -13.019 40.939 1.00 17.48 891 GLN A CA 1
ATOM 1563 C C . GLN A 1 186 ? 25.295 -14.209 41.483 1.00 18.40 891 GLN A C 1
ATOM 1564 O O . GLN A 1 186 ? 24.089 -14.240 41.372 1.00 19.74 891 GLN A O 1
ATOM 1570 N N . ARG A 1 187 ? 25.968 -15.214 42.046 1.00 17.41 892 ARG A N 1
ATOM 1571 C CA . ARG A 1 187 ? 25.233 -16.390 42.534 1.00 19.14 892 ARG A CA 1
ATOM 1572 C C . ARG A 1 187 ? 24.304 -15.980 43.674 1.00 18.11 892 ARG A C 1
ATOM 1573 O O . ARG A 1 187 ? 23.190 -16.477 43.762 1.00 18.35 892 ARG A O 1
ATOM 1581 N N . ILE A 1 188 ? 24.812 -15.111 44.558 1.00 18.57 893 ILE A N 1
ATOM 1582 C CA . ILE A 1 188 ? 23.997 -14.650 45.690 1.00 19.14 893 ILE A CA 1
ATOM 1583 C C . ILE A 1 188 ? 22.716 -14.014 45.135 1.00 18.96 893 ILE A C 1
ATOM 1584 O O . ILE A 1 188 ? 21.620 -14.317 45.627 1.00 18.92 893 ILE A O 1
ATOM 1589 N N . LEU A 1 189 ? 22.843 -13.172 44.106 1.00 18.06 894 LEU A N 1
ATOM 1590 C CA . LEU A 1 189 ? 21.674 -12.470 43.570 1.00 18.30 894 LEU A CA 1
ATOM 1591 C C . LEU A 1 189 ? 20.646 -13.440 42.977 1.00 17.83 894 LEU A C 1
ATOM 1592 O O . LEU A 1 189 ? 19.423 -13.148 42.963 1.00 19.08 894 LEU A O 1
ATOM 1597 N N . GLU A 1 190 ? 21.138 -14.576 42.492 1.00 17.90 895 GLU A N 1
ATOM 1598 C CA . GLU A 1 190 ? 20.234 -15.582 41.903 1.00 17.45 895 GLU A CA 1
ATOM 1599 C C . GLU A 1 190 ? 19.544 -16.456 42.910 1.00 18.33 895 GLU A C 1
ATOM 1600 O O . GLU A 1 190 ? 18.348 -16.727 42.755 1.00 19.46 895 GLU A O 1
ATOM 1606 N N . HIS A 1 191 ? 20.265 -16.920 43.931 1.00 17.77 896 HIS A N 1
ATOM 1607 C CA . HIS A 1 191 ? 19.768 -18.042 44.735 1.00 16.97 896 HIS A CA 1
ATOM 1608 C C . HIS A 1 191 ? 19.359 -17.669 46.131 1.00 17.13 896 HIS A C 1
ATOM 1609 O O . HIS A 1 191 ? 18.608 -18.406 46.769 1.00 18.79 896 HIS A O 1
ATOM 1616 N N . CYS A 1 192 ? 19.885 -16.552 46.653 1.00 17.44 897 CYS A N 1
ATOM 1617 C CA . CYS A 1 192 ? 19.613 -16.259 48.060 1.00 17.89 897 CYS A CA 1
ATOM 1618 C C . CYS A 1 192 ? 18.211 -15.672 48.244 1.00 18.29 897 CYS A C 1
ATOM 1619 O O . CYS A 1 192 ? 17.559 -15.264 47.261 1.00 18.88 897 CYS A O 1
ATOM 1622 N N . THR A 1 193 ? 17.733 -15.628 49.491 1.00 17.89 898 THR A N 1
ATOM 1623 C CA . THR A 1 193 ? 16.373 -15.156 49.712 1.00 19.31 898 THR A CA 1
ATOM 1624 C C . THR A 1 193 ? 16.337 -13.640 49.555 1.00 20.17 898 THR A C 1
ATOM 1625 O O . THR A 1 193 ? 17.366 -12.963 49.609 1.00 19.85 898 THR A O 1
ATOM 1629 N N . ALA A 1 194 ? 15.139 -13.082 49.441 1.00 21.81 899 ALA A N 1
ATOM 1630 C CA . ALA A 1 194 ? 15.033 -11.624 49.400 1.00 22.87 899 ALA A CA 1
ATOM 1631 C C . ALA A 1 194 ? 15.669 -10.946 50.618 1.00 22.81 899 ALA A C 1
ATOM 1632 O O . ALA A 1 194 ? 16.296 -9.892 50.479 1.00 24.53 899 ALA A O 1
ATOM 1634 N N . GLU A 1 195 ? 15.533 -11.530 51.811 1.00 23.78 900 GLU A N 1
ATOM 1635 C CA A GLU A 1 195 ? 16.089 -10.871 52.998 0.50 24.06 900 GLU A CA 1
ATOM 1636 C CA B GLU A 1 195 ? 16.115 -10.938 53.042 0.50 24.59 900 GLU A CA 1
ATOM 1637 C C . GLU A 1 195 ? 17.618 -10.857 52.955 1.00 24.88 900 GLU A C 1
ATOM 1638 O O . GLU A 1 195 ? 18.258 -9.979 53.542 1.00 25.49 900 GLU A O 1
ATOM 1649 N N . GLN A 1 196 ? 18.185 -11.833 52.268 1.00 22.16 901 GLN A N 1
ATOM 1650 C CA . GLN A 1 196 ? 19.624 -11.924 52.123 1.00 22.78 901 GLN A CA 1
ATOM 1651 C C . GLN A 1 196 ? 20.146 -11.026 51.024 1.00 22.94 901 GLN A C 1
ATOM 1652 O O . GLN A 1 196 ? 21.234 -10.455 51.144 1.00 23.56 901 GLN A O 1
ATOM 1658 N N . THR A 1 197 ? 19.399 -10.912 49.924 1.00 21.50 902 THR A N 1
ATOM 1659 C CA . THR A 1 197 ? 19.908 -10.086 48.805 1.00 21.40 902 THR A CA 1
ATOM 1660 C C . THR A 1 197 ? 19.705 -8.592 49.102 1.00 22.39 902 THR A C 1
ATOM 1661 O O . THR A 1 197 ? 20.440 -7.766 48.598 1.00 22.90 902 THR A O 1
ATOM 1665 N N . LEU A 1 198 ? 18.725 -8.260 49.929 1.00 22.44 903 LEU A N 1
ATOM 1666 C CA . LEU A 1 198 ? 18.419 -6.838 50.190 1.00 23.26 903 LEU A CA 1
ATOM 1667 C C . LEU A 1 198 ? 19.670 -6.050 50.629 1.00 22.59 903 LEU A C 1
ATOM 1668 O O . LEU A 1 198 ? 20.002 -5.030 50.021 1.00 22.70 903 LEU A O 1
ATOM 1673 N N . PRO A 1 199 ? 20.380 -6.497 51.679 1.00 23.18 904 PRO A N 1
ATOM 1674 C CA . PRO A 1 199 ? 21.569 -5.725 52.096 1.00 23.60 904 PRO A CA 1
ATOM 1675 C C . PRO A 1 199 ? 22.700 -5.693 51.064 1.00 22.87 904 PRO A C 1
ATOM 1676 O O . PRO A 1 199 ? 23.494 -4.723 51.030 1.00 22.39 904 PRO A O 1
ATOM 1680 N N . ILE A 1 200 ? 22.794 -6.743 50.249 1.00 21.24 905 ILE A N 1
ATOM 1681 C CA . ILE A 1 200 ? 23.821 -6.818 49.229 1.00 20.99 905 ILE A CA 1
ATOM 1682 C C . ILE A 1 200 ? 23.502 -5.757 48.153 1.00 20.77 905 ILE A C 1
ATOM 1683 O O . ILE A 1 200 ? 24.363 -4.932 47.760 1.00 20.85 905 ILE A O 1
ATOM 1688 N N . LEU A 1 201 ? 22.258 -5.763 47.685 1.00 20.16 906 LEU A N 1
ATOM 1689 C CA . LEU A 1 201 ? 21.804 -4.753 46.719 1.00 20.27 906 LEU A CA 1
ATOM 1690 C C . LEU A 1 201 ? 21.945 -3.318 47.252 1.00 20.76 906 LEU A C 1
ATOM 1691 O O . LEU A 1 201 ? 22.403 -2.439 46.507 1.00 20.26 906 LEU A O 1
ATOM 1696 N N . GLU A 1 202 ? 21.580 -3.089 48.516 1.00 20.65 907 GLU A N 1
ATOM 1697 C CA A GLU A 1 202 ? 21.676 -1.729 49.075 0.50 22.70 907 GLU A CA 1
ATOM 1698 C CA B GLU A 1 202 ? 21.687 -1.736 49.108 0.50 22.64 907 GLU A CA 1
ATOM 1699 C C . GLU A 1 202 ? 23.117 -1.237 48.968 1.00 23.20 907 GLU A C 1
ATOM 1700 O O . GLU A 1 202 ? 23.370 -0.073 48.590 1.00 23.80 907 GLU A O 1
ATOM 1711 N N . GLU A 1 203 ? 24.071 -2.120 49.257 1.00 23.52 908 GLU A N 1
ATOM 1712 C CA . GLU A 1 203 ? 25.476 -1.766 49.182 1.00 23.42 908 GLU A CA 1
ATOM 1713 C C . GLU A 1 203 ? 25.931 -1.591 47.735 1.00 23.72 908 GLU A C 1
ATOM 1714 O O . GLU A 1 203 ? 26.695 -0.672 47.408 1.00 24.04 908 GLU A O 1
ATOM 1720 N N . LEU A 1 204 ? 25.413 -2.429 46.830 1.00 21.76 909 LEU A N 1
ATOM 1721 C CA . LEU A 1 204 ? 25.742 -2.312 45.418 1.00 22.12 909 LEU A CA 1
ATOM 1722 C C . LEU A 1 204 ? 25.364 -0.915 44.916 1.00 21.67 909 LEU A C 1
ATOM 1723 O O . LEU A 1 204 ? 26.176 -0.247 44.274 1.00 22.52 909 LEU A O 1
ATOM 1728 N N . HIS A 1 205 ? 24.147 -0.480 45.238 1.00 21.51 910 HIS A N 1
ATOM 1729 C CA . HIS A 1 205 ? 23.649 0.807 44.740 1.00 21.66 910 HIS A CA 1
ATOM 1730 C C . HIS A 1 205 ? 24.453 1.982 45.285 1.00 21.91 910 HIS A C 1
ATOM 1731 O O . HIS A 1 205 ? 24.410 3.070 44.700 1.00 21.62 910 HIS A O 1
ATOM 1738 N N . GLN A 1 206 ? 25.183 1.787 46.383 1.00 22.11 911 GLN A N 1
ATOM 1739 C CA . GLN A 1 206 ? 26.060 2.860 46.900 1.00 23.34 911 GLN A CA 1
ATOM 1740 C C . GLN A 1 206 ? 27.309 3.063 46.025 1.00 22.84 911 GLN A C 1
ATOM 1741 O O . GLN A 1 206 ? 28.070 4.014 46.254 1.00 23.23 911 GLN A O 1
ATOM 1747 N N . HIS A 1 207 ? 27.554 2.161 45.071 1.00 21.43 912 HIS A N 1
ATOM 1748 C CA . HIS A 1 207 ? 28.802 2.225 44.318 1.00 21.18 912 HIS A CA 1
ATOM 1749 C C . HIS A 1 207 ? 28.582 2.085 42.802 1.00 20.40 912 HIS A C 1
ATOM 1750 O O . HIS A 1 207 ? 29.524 1.809 42.062 1.00 18.19 912 HIS A O 1
ATOM 1757 N N . THR A 1 208 ? 27.346 2.265 42.348 1.00 18.81 913 THR A N 1
ATOM 1758 C CA . THR A 1 208 ? 27.038 1.991 40.935 1.00 20.21 913 THR A CA 1
ATOM 1759 C C . THR A 1 208 ? 27.908 2.751 39.923 1.00 19.44 913 THR A C 1
ATOM 1760 O O . THR A 1 208 ? 28.383 2.179 38.944 1.00 20.14 913 THR A O 1
ATOM 1764 N N . GLU A 1 209 ? 28.131 4.049 40.184 1.00 18.62 914 GLU A N 1
ATOM 1765 C CA . GLU A 1 209 ? 28.925 4.854 39.260 1.00 18.94 914 GLU A CA 1
ATOM 1766 C C . GLU A 1 209 ? 30.274 4.195 38.972 1.00 19.03 914 GLU A C 1
ATOM 1767 O O . GLU A 1 209 ? 30.697 4.080 37.818 1.00 20.28 914 GLU A O 1
ATOM 1773 N N . GLN A 1 210 ? 30.940 3.753 40.035 1.00 18.62 915 GLN A N 1
ATOM 1774 C CA . GLN A 1 210 ? 32.243 3.145 39.910 1.00 18.85 915 GLN A CA 1
ATOM 1775 C C . GLN A 1 210 ? 32.139 1.737 39.346 1.00 19.29 915 GLN A C 1
ATOM 1776 O O . GLN A 1 210 ? 32.975 1.343 38.518 1.00 20.62 915 GLN A O 1
ATOM 1782 N N . LEU A 1 211 ? 31.125 0.982 39.779 1.00 18.13 916 LEU A N 1
ATOM 1783 C CA . LEU A 1 211 ? 30.992 -0.389 39.295 1.00 18.13 916 LEU A CA 1
ATOM 1784 C C . LEU A 1 211 ? 30.748 -0.475 37.797 1.00 18.46 916 LEU A C 1
ATOM 1785 O O . LEU A 1 211 ? 31.250 -1.406 37.126 1.00 18.22 916 LEU A O 1
ATOM 1790 N N . VAL A 1 212 ? 29.965 0.459 37.254 1.00 17.96 917 VAL A N 1
ATOM 1791 C CA . VAL A 1 212 ? 29.617 0.364 35.812 1.00 20.24 917 VAL A CA 1
ATOM 1792 C C . VAL A 1 212 ? 30.857 0.507 34.940 1.00 19.59 917 VAL A C 1
ATOM 1793 O O . VAL A 1 212 ? 30.902 0.001 33.792 1.00 20.90 917 VAL A O 1
ATOM 1797 N N . GLN A 1 213 ? 31.868 1.197 35.467 1.00 20.30 918 GLN A N 1
ATOM 1798 C CA . GLN A 1 213 ? 33.093 1.450 34.695 1.00 21.35 918 GLN A CA 1
ATOM 1799 C C . GLN A 1 213 ? 34.182 0.424 34.973 1.00 20.55 918 GLN A C 1
ATOM 1800 O O . GLN A 1 213 ? 35.276 0.497 34.370 1.00 20.09 918 GLN A O 1
ATOM 1806 N N . ASP A 1 214 ? 33.919 -0.478 35.915 1.00 18.54 919 ASP A N 1
ATOM 1807 C CA . ASP A 1 214 ? 34.954 -1.434 36.304 1.00 18.96 919 ASP A CA 1
ATOM 1808 C C . ASP A 1 214 ? 34.940 -2.694 35.437 1.00 19.27 919 ASP A C 1
ATOM 1809 O O . ASP A 1 214 ? 33.874 -3.197 35.035 1.00 19.63 919 ASP A O 1
ATOM 1814 N N . GLN A 1 215 ? 36.141 -3.200 35.201 1.00 19.02 920 GLN A N 1
ATOM 1815 C CA . GLN A 1 215 ? 36.382 -4.405 34.377 1.00 19.53 920 GLN A CA 1
ATOM 1816 C C . GLN A 1 215 ? 35.473 -5.590 34.743 1.00 19.12 920 GLN A C 1
ATOM 1817 O O . GLN A 1 215 ? 35.001 -6.335 33.862 1.00 18.92 920 GLN A O 1
ATOM 1823 N N . TYR A 1 216 ? 35.291 -5.792 36.047 1.00 18.07 921 TYR A N 1
ATOM 1824 C CA . TYR A 1 216 ? 34.464 -6.911 36.592 1.00 18.51 921 TYR A CA 1
ATOM 1825 C C . TYR A 1 216 ? 33.158 -6.415 37.192 1.00 18.58 921 TYR A C 1
ATOM 1826 O O . TYR A 1 216 ? 32.119 -7.066 37.046 1.00 18.97 921 TYR A O 1
ATOM 1835 N N . GLY A 1 217 ? 33.200 -5.240 37.834 1.00 18.91 922 GLY A N 1
ATOM 1836 C CA . GLY A 1 217 ? 31.993 -4.698 38.390 1.00 18.43 922 GLY A CA 1
ATOM 1837 C C . GLY A 1 217 ? 30.856 -4.525 37.403 1.00 18.23 922 GLY A C 1
ATOM 1838 O O . GLY A 1 217 ? 29.702 -4.639 37.789 1.00 18.77 922 GLY A O 1
ATOM 1839 N N . ASN A 1 218 ? 31.160 -4.205 36.147 1.00 17.73 923 ASN A N 1
ATOM 1840 C CA . ASN A 1 218 ? 30.086 -3.980 35.188 1.00 18.85 923 ASN A CA 1
ATOM 1841 C C . ASN A 1 218 ? 29.296 -5.301 35.019 1.00 18.90 923 ASN A C 1
ATOM 1842 O O . ASN A 1 218 ? 28.132 -5.256 34.693 1.00 20.20 923 ASN A O 1
ATOM 1847 N N . TYR A 1 219 ? 29.958 -6.438 35.211 1.00 19.78 924 TYR A N 1
ATOM 1848 C CA . TYR A 1 219 ? 29.259 -7.723 35.077 1.00 20.96 924 TYR A CA 1
ATOM 1849 C C . TYR A 1 219 ? 28.131 -7.836 36.113 1.00 20.73 924 TYR A C 1
ATOM 1850 O O . TYR A 1 219 ? 27.055 -8.422 35.831 1.00 20.96 924 TYR A O 1
ATOM 1859 N N . VAL A 1 220 ? 28.381 -7.307 37.322 1.00 19.24 925 VAL A N 1
ATOM 1860 C CA . VAL A 1 220 ? 27.403 -7.426 38.395 1.00 18.78 925 VAL A CA 1
ATOM 1861 C C . VAL A 1 220 ? 26.218 -6.534 38.085 1.00 19.20 925 VAL A C 1
ATOM 1862 O O . VAL A 1 220 ? 25.058 -6.913 38.288 1.00 18.29 925 VAL A O 1
ATOM 1866 N N . ILE A 1 221 ? 26.530 -5.321 37.634 1.00 18.39 926 ILE A N 1
ATOM 1867 C CA . ILE A 1 221 ? 25.473 -4.388 37.254 1.00 18.16 926 ILE A CA 1
ATOM 1868 C C . ILE A 1 221 ? 24.628 -4.968 36.105 1.00 18.87 926 ILE A C 1
ATOM 1869 O O . ILE A 1 221 ? 23.399 -4.924 36.165 1.00 20.18 926 ILE A O 1
ATOM 1874 N N . GLN A 1 222 ? 25.266 -5.552 35.083 1.00 19.01 927 GLN A N 1
ATOM 1875 C CA . GLN A 1 222 ? 24.527 -6.196 33.997 1.00 18.96 927 GLN A CA 1
ATOM 1876 C C . GLN A 1 222 ? 23.567 -7.241 34.561 1.00 18.71 927 GLN A C 1
ATOM 1877 O O . GLN A 1 222 ? 22.415 -7.367 34.101 1.00 18.37 927 GLN A O 1
ATOM 1883 N N . HIS A 1 223 ? 24.033 -8.004 35.546 1.00 18.57 928 HIS A N 1
ATOM 1884 C CA . HIS A 1 223 ? 23.244 -9.095 36.098 1.00 19.40 928 HIS A CA 1
ATOM 1885 C C . HIS A 1 223 ? 21.926 -8.544 36.676 1.00 19.95 928 HIS A C 1
ATOM 1886 O O . HIS A 1 223 ? 20.841 -9.090 36.426 1.00 19.62 928 HIS A O 1
ATOM 1893 N N . VAL A 1 224 ? 22.030 -7.457 37.455 1.00 17.76 929 VAL A N 1
ATOM 1894 C CA . VAL A 1 224 ? 20.826 -6.858 38.071 1.00 18.95 929 VAL A CA 1
ATOM 1895 C C . VAL A 1 224 ? 19.853 -6.356 36.987 1.00 20.04 929 VAL A C 1
ATOM 1896 O O . VAL A 1 224 ? 18.624 -6.514 37.113 1.00 21.39 929 VAL A O 1
ATOM 1900 N N . LEU A 1 225 ? 20.386 -5.795 35.900 1.00 19.41 930 LEU A N 1
ATOM 1901 C CA . LEU A 1 225 ? 19.527 -5.410 34.776 1.00 20.18 930 LEU A CA 1
ATOM 1902 C C . LEU A 1 225 ? 18.810 -6.583 34.125 1.00 21.98 930 LEU A C 1
ATOM 1903 O O . LEU A 1 225 ? 17.649 -6.458 33.764 1.00 22.35 930 LEU A O 1
ATOM 1908 N N . GLU A 1 226 ? 19.490 -7.718 34.004 1.00 21.68 931 GLU A N 1
ATOM 1909 C CA . GLU A 1 226 ? 18.909 -8.857 33.278 1.00 23.73 931 GLU A CA 1
ATOM 1910 C C . GLU A 1 226 ? 17.934 -9.632 34.165 1.00 24.42 931 GLU A C 1
ATOM 1911 O O . GLU A 1 226 ? 16.995 -10.270 33.661 1.00 25.90 931 GLU A O 1
ATOM 1917 N N . HIS A 1 227 ? 18.157 -9.618 35.480 1.00 24.27 932 HIS A N 1
ATOM 1918 C CA . HIS A 1 227 ? 17.446 -10.553 36.362 1.00 24.81 932 HIS A CA 1
ATOM 1919 C C . HIS A 1 227 ? 16.759 -9.956 37.583 1.00 24.55 932 HIS A C 1
ATOM 1920 O O . HIS A 1 227 ? 15.988 -10.638 38.263 1.00 24.82 932 HIS A O 1
ATOM 1927 N N . GLY A 1 228 ? 17.040 -8.690 37.873 1.00 22.59 933 GLY A N 1
ATOM 1928 C CA . GLY A 1 228 ? 16.629 -8.107 39.131 1.00 22.51 933 GLY A CA 1
ATOM 1929 C C . GLY A 1 228 ? 15.237 -7.510 39.099 1.00 22.72 933 GLY A C 1
ATOM 1930 O O . GLY A 1 228 ? 14.517 -7.593 38.089 1.00 23.22 933 GLY A O 1
ATOM 1931 N N . ARG A 1 229 ? 14.851 -6.954 40.237 1.00 21.58 934 ARG A N 1
ATOM 1932 C CA . ARG A 1 229 ? 13.524 -6.346 40.405 1.00 23.04 934 ARG A CA 1
ATOM 1933 C C . ARG A 1 229 ? 13.522 -5.009 39.675 1.00 23.29 934 ARG A C 1
ATOM 1934 O O . ARG A 1 229 ? 14.563 -4.355 39.559 1.00 22.90 934 ARG A O 1
ATOM 1942 N N . PRO A 1 230 ? 12.350 -4.580 39.166 1.00 23.62 935 PRO A N 1
ATOM 1943 C CA . PRO A 1 230 ? 12.279 -3.254 38.532 1.00 23.27 935 PRO A CA 1
ATOM 1944 C C . PRO A 1 230 ? 12.888 -2.133 39.353 1.00 23.01 935 PRO A C 1
ATOM 1945 O O . PRO A 1 230 ? 13.583 -1.281 38.781 1.00 23.25 935 PRO A O 1
ATOM 1949 N N . GLU A 1 231 ? 12.682 -2.123 40.673 1.00 22.65 936 GLU A N 1
ATOM 1950 C CA . GLU A 1 231 ? 13.167 -0.998 41.482 1.00 23.50 936 GLU A CA 1
ATOM 1951 C C . GLU A 1 231 ? 14.682 -0.923 41.459 1.00 22.47 936 GLU A C 1
ATOM 1952 O O . GLU A 1 231 ? 15.248 0.155 41.521 1.00 22.34 936 GLU A O 1
ATOM 1958 N N . ASP A 1 232 ? 15.342 -2.080 41.365 1.00 20.56 937 ASP A N 1
ATOM 1959 C CA . ASP A 1 232 ? 16.803 -2.089 41.341 1.00 20.04 937 ASP A CA 1
ATOM 1960 C C . ASP A 1 232 ? 17.293 -1.663 39.971 1.00 20.15 937 ASP A C 1
ATOM 1961 O O . ASP A 1 232 ? 18.272 -0.905 39.839 1.00 19.24 937 ASP A O 1
ATOM 1966 N N . LYS A 1 233 ? 16.591 -2.110 38.934 1.00 19.51 938 LYS A N 1
ATOM 1967 C CA . LYS A 1 233 ? 16.918 -1.645 37.588 1.00 18.46 938 LYS A CA 1
ATOM 1968 C C . LYS A 1 233 ? 16.803 -0.121 37.476 1.00 19.36 938 LYS A C 1
ATOM 1969 O O . LYS A 1 233 ? 17.652 0.529 36.862 1.00 20.63 938 LYS A O 1
ATOM 1975 N N . SER A 1 234 ? 15.749 0.440 38.064 1.00 18.90 939 SER A N 1
ATOM 1976 C CA . SER A 1 234 ? 15.545 1.894 38.008 1.00 19.86 939 SER A CA 1
ATOM 1977 C C . SER A 1 234 ? 16.680 2.683 38.687 1.00 19.54 939 SER A C 1
ATOM 1978 O O . SER A 1 234 ? 17.082 3.765 38.214 1.00 19.00 939 SER A O 1
ATOM 1981 N N . LYS A 1 235 ? 17.187 2.150 39.797 1.00 19.07 940 LYS A N 1
ATOM 1982 C CA . LYS A 1 235 ? 18.325 2.780 40.448 1.00 20.32 940 LYS A CA 1
ATOM 1983 C C . LYS A 1 235 ? 19.552 2.828 39.550 1.00 19.20 940 LYS A C 1
ATOM 1984 O O . LYS A 1 235 ? 20.225 3.849 39.452 1.00 20.51 940 LYS A O 1
ATOM 1990 N N . ILE A 1 236 ? 19.812 1.734 38.854 1.00 18.08 941 ILE A N 1
ATOM 1991 C CA . ILE A 1 236 ? 20.899 1.694 37.898 1.00 17.78 941 ILE A CA 1
ATOM 1992 C C . ILE A 1 236 ? 20.635 2.656 36.740 1.00 17.01 941 ILE A C 1
ATOM 1993 O O . ILE A 1 236 ? 21.543 3.387 36.335 1.00 17.68 941 ILE A O 1
ATOM 1998 N N . VAL A 1 237 ? 19.410 2.681 36.221 1.00 16.95 942 VAL A N 1
ATOM 1999 C CA . VAL A 1 237 ? 19.104 3.617 35.131 1.00 18.89 942 VAL A CA 1
ATOM 2000 C C . VAL A 1 237 ? 19.401 5.052 35.564 1.00 18.05 942 VAL A C 1
ATOM 2001 O O . VAL A 1 237 ? 19.947 5.876 34.770 1.00 18.55 942 VAL A O 1
ATOM 2005 N N . SER A 1 238 ? 19.097 5.359 36.831 1.00 18.02 943 SER A N 1
ATOM 2006 C CA . SER A 1 238 ? 19.373 6.703 37.370 1.00 18.58 943 SER A 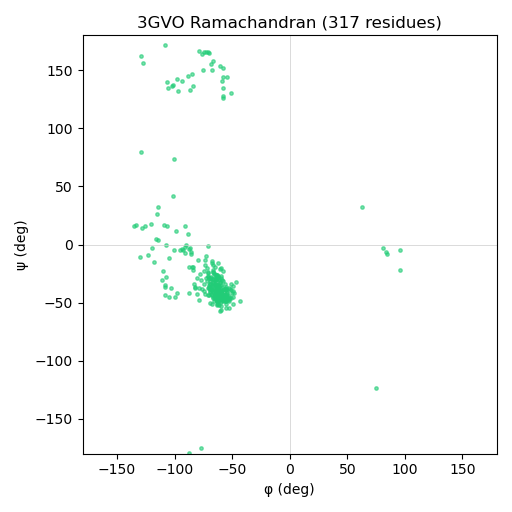CA 1
ATOM 2007 C C . SER A 1 238 ? 20.858 7.106 37.292 1.00 17.46 943 SER A C 1
ATOM 2008 O O . SER A 1 238 ? 21.188 8.289 37.321 1.00 16.94 943 SER A O 1
ATOM 2011 N N . GLU A 1 239 ? 21.730 6.105 37.213 1.00 18.35 944 GLU A N 1
ATOM 2012 C CA . GLU A 1 239 ? 23.166 6.323 37.118 1.00 19.33 944 GLU A CA 1
ATOM 2013 C C . GLU A 1 239 ? 23.651 6.420 35.688 1.00 20.12 944 GLU A C 1
ATOM 2014 O O . GLU A 1 239 ? 24.830 6.741 35.462 1.00 21.09 944 GLU A O 1
ATOM 2020 N N . ILE A 1 240 ? 22.754 6.145 34.741 1.00 18.79 945 ILE A N 1
ATOM 2021 C CA . ILE A 1 240 ? 23.111 6.156 33.322 1.00 18.66 945 ILE A CA 1
ATOM 2022 C C . ILE A 1 240 ? 22.503 7.362 32.631 1.00 19.05 945 ILE A C 1
ATOM 2023 O O . ILE A 1 240 ? 23.121 7.935 31.716 1.00 18.47 945 ILE A O 1
ATOM 2028 N N . ARG A 1 241 ? 21.304 7.763 33.044 1.00 19.91 946 ARG A N 1
ATOM 2029 C CA . ARG A 1 241 ? 20.695 8.911 32.336 1.00 20.70 946 ARG A CA 1
ATOM 2030 C C . ARG A 1 241 ? 21.574 10.165 32.398 1.00 21.30 946 ARG A C 1
ATOM 2031 O O . ARG A 1 241 ? 22.197 10.462 33.417 1.00 21.05 946 ARG A O 1
ATOM 2039 N N . GLY A 1 242 ? 21.626 10.908 31.286 1.00 21.18 947 GLY A N 1
ATOM 2040 C CA . GLY A 1 242 ? 22.485 12.100 31.223 1.00 22.70 947 GLY A CA 1
ATOM 2041 C C . GLY A 1 242 ? 23.930 11.768 30.860 1.00 23.76 947 GLY A C 1
ATOM 2042 O O . GLY A 1 242 ? 24.741 12.682 30.606 1.00 23.89 947 GLY A O 1
ATOM 2043 N N . LYS A 1 243 ? 24.246 10.469 30.789 1.00 22.45 948 LYS A N 1
ATOM 2044 C CA . LYS A 1 243 ? 25.616 10.014 30.534 1.00 22.95 948 LYS A CA 1
ATOM 2045 C C . LYS A 1 243 ? 25.683 8.994 29.378 1.00 22.50 948 LYS A C 1
ATOM 2046 O O . LYS A 1 243 ? 26.701 8.307 29.228 1.00 22.64 948 LYS A O 1
ATOM 2052 N N . VAL A 1 244 ? 24.616 8.883 28.586 1.00 22.11 949 VAL A N 1
ATOM 2053 C CA . VAL A 1 244 ? 24.514 7.778 27.613 1.00 22.82 949 VAL A CA 1
ATOM 2054 C C . VAL A 1 244 ? 25.634 7.880 26.561 1.00 23.00 949 VAL A C 1
ATOM 2055 O O . VAL A 1 244 ? 26.307 6.881 26.274 1.00 22.84 949 VAL A O 1
ATOM 2059 N N . LEU A 1 245 ? 25.866 9.087 26.031 1.00 23.46 950 LEU A N 1
ATOM 2060 C CA . LEU A 1 245 ? 26.893 9.255 24.991 1.00 23.31 950 LEU A CA 1
ATOM 2061 C C . LEU A 1 245 ? 28.293 8.881 25.505 1.00 23.59 950 LEU A C 1
ATOM 2062 O O . LEU A 1 245 ? 28.992 8.048 24.904 1.00 24.42 950 LEU A O 1
ATOM 2067 N N . ALA A 1 246 ? 28.670 9.463 26.639 1.00 23.41 951 ALA A N 1
ATOM 2068 C CA . ALA A 1 246 ? 29.958 9.198 27.268 1.00 23.26 951 ALA A CA 1
ATOM 2069 C C . ALA A 1 246 ? 30.123 7.718 27.613 1.00 22.37 951 ALA A C 1
ATOM 2070 O O . ALA A 1 246 ? 31.101 7.086 27.217 1.00 22.15 951 ALA A O 1
ATOM 2072 N N . LEU A 1 247 ? 29.160 7.156 28.334 1.00 21.62 952 LEU A N 1
ATOM 2073 C CA . LEU A 1 247 ? 29.292 5.764 28.801 1.00 20.65 952 LEU A CA 1
ATOM 2074 C C . LEU A 1 247 ? 29.226 4.717 27.656 1.00 20.74 952 LEU A C 1
ATOM 2075 O O . LEU A 1 247 ? 29.831 3.630 27.753 1.00 19.41 952 LEU A O 1
ATOM 2080 N N . SER A 1 248 ? 28.502 5.030 26.574 1.00 20.54 953 SER A N 1
ATOM 2081 C CA A SER A 1 248 ? 28.400 4.093 25.443 0.50 20.89 953 SER A CA 1
ATOM 2082 C CA B SER A 1 248 ? 28.391 4.107 25.432 0.50 20.84 953 SER A CA 1
ATOM 2083 C C . SER A 1 248 ? 29.744 3.874 24.756 1.00 21.07 953 SER A C 1
ATOM 2084 O O . SER A 1 248 ? 29.930 2.845 24.079 1.00 21.23 953 SER A O 1
ATOM 2089 N N . GLN A 1 249 ? 30.664 4.831 24.941 1.00 21.83 954 GLN A N 1
ATOM 2090 C CA . GLN A 1 249 ? 32.021 4.794 24.356 1.00 22.79 954 GLN A CA 1
ATOM 2091 C C . GLN A 1 249 ? 33.044 4.183 25.314 1.00 23.34 954 GLN A C 1
ATOM 2092 O O . GLN A 1 249 ? 34.219 4.033 24.958 1.00 24.80 954 GLN A O 1
ATOM 2098 N N . HIS A 1 250 ? 32.608 3.854 26.533 1.00 22.62 955 HIS A N 1
ATOM 2099 C CA . HIS A 1 250 ? 33.493 3.281 27.541 1.00 22.41 955 HIS A CA 1
ATOM 2100 C C . HIS A 1 250 ? 33.570 1.766 27.380 1.00 22.38 955 HIS A C 1
ATOM 2101 O O . HIS A 1 250 ? 32.542 1.106 27.306 1.00 23.22 955 HIS A O 1
ATOM 2108 N N . LYS A 1 251 ? 34.786 1.215 27.401 1.00 22.67 956 LYS A N 1
ATOM 2109 C CA . LYS A 1 251 ? 35.020 -0.206 27.178 1.00 23.01 956 LYS A CA 1
ATOM 2110 C C . LYS A 1 251 ? 34.119 -1.108 28.034 1.00 22.27 956 LYS A C 1
ATOM 2111 O O . LYS A 1 251 ? 33.695 -2.195 27.588 1.00 23.28 956 LYS A O 1
ATOM 2117 N N . PHE A 1 252 ? 33.831 -0.679 29.265 1.00 20.92 957 PHE A N 1
ATOM 2118 C CA . PHE A 1 252 ? 33.079 -1.528 30.187 1.00 21.06 957 PHE A CA 1
ATOM 2119 C C . PHE A 1 252 ? 31.673 -1.026 30.411 1.00 20.53 957 PHE A C 1
ATOM 2120 O O . PHE A 1 252 ? 30.725 -1.818 30.400 1.00 21.81 957 PHE A O 1
ATOM 2128 N N . ALA A 1 253 ? 31.519 0.282 30.600 1.00 20.24 958 ALA A N 1
ATOM 2129 C CA . ALA A 1 253 ? 30.197 0.842 30.869 1.00 19.93 958 ALA A CA 1
ATOM 2130 C C . ALA A 1 253 ? 29.237 0.673 29.673 1.00 19.85 958 ALA A C 1
ATOM 2131 O O . ALA A 1 253 ? 28.018 0.614 29.867 1.00 20.26 958 ALA A O 1
ATOM 2133 N N . SER A 1 254 ? 29.782 0.569 28.459 1.00 19.98 959 SER A N 1
ATOM 2134 C CA A SER A 1 254 ? 28.958 0.330 27.267 0.50 20.23 959 SER A CA 1
ATOM 2135 C CA B SER A 1 254 ? 28.947 0.339 27.283 0.50 21.39 959 SER A CA 1
ATOM 2136 C C . SER A 1 254 ? 28.088 -0.922 27.422 1.00 21.01 959 SER A C 1
ATOM 2137 O O . SER A 1 254 ? 26.959 -0.959 26.936 1.00 21.89 959 SER A O 1
ATOM 2142 N N . ASN A 1 255 ? 28.622 -1.954 28.099 1.00 20.95 960 ASN A N 1
ATOM 2143 C CA . ASN A 1 255 ? 27.870 -3.188 28.387 1.00 22.22 960 ASN A CA 1
ATOM 2144 C C . ASN A 1 255 ? 26.638 -2.840 29.202 1.00 21.89 960 ASN A C 1
ATOM 2145 O O . ASN A 1 255 ? 25.533 -3.331 28.954 1.00 23.14 960 ASN A O 1
ATOM 2150 N N . VAL A 1 256 ? 26.833 -1.978 30.200 1.00 20.84 961 VAL A N 1
ATOM 2151 C CA . VAL A 1 256 ? 25.735 -1.574 31.065 1.00 20.40 961 VAL A CA 1
ATOM 2152 C C . VAL A 1 256 ? 24.691 -0.757 30.316 1.00 20.22 961 VAL A C 1
ATOM 2153 O O . VAL A 1 256 ? 23.493 -1.023 30.437 1.00 20.67 961 VAL A O 1
ATOM 2157 N N . VAL A 1 257 ? 25.147 0.209 29.513 1.00 19.78 962 VAL A N 1
ATOM 2158 C CA . VAL A 1 257 ? 24.225 1.001 28.701 1.00 21.25 962 VAL A CA 1
ATOM 2159 C C . VAL A 1 257 ? 23.355 0.095 27.828 1.00 22.19 962 VAL A C 1
ATOM 2160 O O . VAL A 1 257 ? 22.136 0.251 27.802 1.00 22.33 962 VAL A O 1
ATOM 2164 N N . GLU A 1 258 ? 23.990 -0.865 27.159 1.00 22.55 963 GLU A N 1
ATOM 2165 C CA . GLU A 1 258 ? 23.268 -1.807 26.304 1.00 23.58 963 GLU A CA 1
ATOM 2166 C C . GLU A 1 258 ? 22.201 -2.554 27.102 1.00 23.31 963 GLU A C 1
ATOM 2167 O O . GLU A 1 258 ? 21.037 -2.638 26.693 1.00 23.31 963 GLU A O 1
ATOM 2173 N N . LYS A 1 259 ? 22.587 -3.059 28.266 1.00 22.42 964 LYS A N 1
ATOM 2174 C CA . LYS A 1 259 ? 21.633 -3.801 29.071 1.00 23.00 964 LYS A CA 1
ATOM 2175 C C . LYS A 1 259 ? 20.497 -2.923 29.592 1.00 21.97 964 LYS A C 1
ATOM 2176 O O . LYS A 1 259 ? 19.406 -3.417 29.805 1.00 23.00 964 LYS A O 1
ATOM 2182 N N . CYS A 1 260 ? 20.748 -1.632 29.821 1.00 21.99 965 CYS A N 1
ATOM 2183 C CA . CYS A 1 260 ? 19.673 -0.703 30.174 1.00 23.12 965 CYS A CA 1
ATOM 2184 C C . CYS A 1 260 ? 18.681 -0.626 29.003 1.00 24.35 965 CYS A C 1
ATOM 2185 O O . CYS A 1 260 ? 17.471 -0.770 29.177 1.00 25.56 965 CYS A O 1
ATOM 2188 N N . VAL A 1 261 ? 19.222 -0.435 27.809 1.00 25.11 966 VAL A N 1
ATOM 2189 C CA . VAL A 1 261 ? 18.385 -0.327 26.609 1.00 26.32 966 VAL A CA 1
ATOM 2190 C C . VAL A 1 261 ? 17.562 -1.605 26.405 1.00 27.16 966 VAL A C 1
ATOM 2191 O O . VAL A 1 261 ? 16.395 -1.538 26.013 1.00 27.94 966 VAL A O 1
ATOM 2195 N N . THR A 1 262 ? 18.154 -2.760 26.693 1.00 27.26 967 THR A N 1
ATOM 2196 C CA . THR A 1 262 ? 17.485 -4.022 26.438 1.00 29.25 967 THR A CA 1
ATOM 2197 C C . THR A 1 262 ? 16.518 -4.415 27.556 1.00 30.43 967 THR A C 1
ATOM 2198 O O . THR A 1 262 ? 15.467 -5.002 27.281 1.00 31.31 967 THR A O 1
ATOM 2202 N N . HIS A 1 263 ? 16.841 -4.080 28.809 1.00 30.01 968 HIS A N 1
ATOM 2203 C CA . HIS A 1 263 ? 16.188 -4.757 29.939 1.00 31.07 968 HIS A CA 1
ATOM 2204 C C . HIS A 1 263 ? 15.468 -3.852 30.934 1.00 31.43 968 HIS A C 1
ATOM 2205 O O . HIS A 1 263 ? 14.785 -4.361 31.839 1.00 32.44 968 HIS A O 1
ATOM 2212 N N . ALA A 1 264 ? 15.643 -2.539 30.803 1.00 30.88 969 ALA A N 1
ATOM 2213 C CA . ALA A 1 264 ? 14.996 -1.601 31.714 1.00 31.69 969 ALA A CA 1
ATOM 2214 C C . ALA A 1 264 ? 13.523 -1.449 31.349 1.00 32.00 969 ALA A C 1
ATOM 2215 O O . ALA A 1 264 ? 13.032 -2.164 30.467 1.00 31.54 969 ALA A O 1
ATOM 2217 N N . SER A 1 265 ? 12.808 -0.552 32.032 1.00 32.16 970 SER A N 1
ATOM 2218 C CA . SER A 1 265 ? 11.366 -0.388 31.763 1.00 33.08 970 SER A CA 1
ATOM 2219 C C . SER A 1 265 ? 11.111 0.273 30.419 1.00 33.45 970 SER A C 1
ATOM 2220 O O . SER A 1 265 ? 12.006 0.868 29.814 1.00 33.78 970 SER A O 1
ATOM 2223 N N . ARG A 1 266 ? 9.867 0.192 29.962 1.00 33.95 971 ARG A N 1
ATOM 2224 C CA . ARG A 1 266 ? 9.509 0.749 28.675 1.00 34.20 971 ARG A CA 1
ATOM 2225 C C . ARG A 1 266 ? 9.798 2.251 28.589 1.00 34.01 971 ARG A C 1
ATOM 2226 O O . ARG A 1 266 ? 10.373 2.712 27.608 1.00 34.08 971 ARG A O 1
ATOM 2234 N N . ALA A 1 267 ? 9.407 2.999 29.620 1.00 33.91 972 ALA A N 1
ATOM 2235 C CA . ALA A 1 267 ? 9.702 4.439 29.722 1.00 33.96 972 ALA A CA 1
ATOM 2236 C C . ALA A 1 267 ? 11.202 4.750 29.874 1.00 33.92 972 ALA A C 1
ATOM 2237 O O . ALA A 1 267 ? 11.697 5.740 29.323 1.00 33.17 972 ALA A O 1
ATOM 2239 N N . GLU A 1 268 ? 11.907 3.912 30.630 1.00 34.33 973 GLU A N 1
ATOM 2240 C CA . GLU A 1 268 ? 13.351 4.074 30.822 1.00 34.80 973 GLU A CA 1
ATOM 2241 C C . GLU A 1 268 ? 14.128 3.843 29.515 1.00 35.79 973 GLU A C 1
ATOM 2242 O O . GLU A 1 268 ? 15.004 4.642 29.152 1.00 36.03 973 GLU A O 1
ATOM 2248 N N . ARG A 1 269 ? 13.793 2.771 28.805 1.00 35.95 974 ARG A N 1
ATOM 2249 C CA . ARG A 1 269 ? 14.394 2.519 27.498 1.00 36.93 974 ARG A CA 1
ATOM 2250 C C . ARG A 1 269 ? 14.163 3.718 26.569 1.00 36.61 974 ARG A C 1
ATOM 2251 O O . ARG A 1 269 ? 15.094 4.192 25.915 1.00 37.39 974 ARG A O 1
ATOM 2259 N N . ALA A 1 270 ? 12.938 4.233 26.549 1.00 36.11 975 ALA A N 1
ATOM 2260 C CA . ALA A 1 270 ? 12.595 5.364 25.685 1.00 36.08 975 ALA A CA 1
ATOM 2261 C C . ALA A 1 270 ? 13.353 6.643 26.052 1.00 35.44 975 ALA A C 1
ATOM 2262 O O . ALA A 1 270 ? 13.776 7.395 25.174 1.00 35.36 975 ALA A O 1
ATOM 2264 N N . LEU A 1 271 ? 13.536 6.872 27.349 1.00 35.24 976 LEU A N 1
ATOM 2265 C CA . LEU A 1 271 ? 14.264 8.041 27.827 1.00 34.75 976 LEU A CA 1
ATOM 2266 C C . LEU A 1 271 ? 15.727 8.045 27.361 1.00 34.14 976 LEU A C 1
ATOM 2267 O O . LEU A 1 271 ? 16.251 9.081 26.924 1.00 33.14 976 LEU A O 1
ATOM 2272 N N . LEU A 1 272 ? 16.385 6.891 27.466 1.00 33.27 977 LEU A N 1
ATOM 2273 C CA . LEU A 1 272 ? 17.796 6.788 27.089 1.00 32.83 977 LEU A CA 1
ATOM 2274 C C . LEU A 1 272 ? 17.991 6.923 25.579 1.00 32.74 977 LEU A C 1
ATOM 2275 O O . LEU A 1 272 ? 18.927 7.571 25.119 1.00 32.49 977 LEU A O 1
ATOM 2280 N N . ILE A 1 273 ? 17.097 6.315 24.817 1.00 32.98 978 ILE A N 1
ATOM 2281 C CA . ILE A 1 273 ? 17.116 6.460 23.358 1.00 32.99 978 ILE A CA 1
ATOM 2282 C C . ILE A 1 273 ? 16.897 7.924 22.955 1.00 33.88 978 ILE A C 1
ATOM 2283 O O . ILE A 1 273 ? 17.684 8.488 22.185 1.00 34.06 978 ILE A O 1
ATOM 2288 N N . ASP A 1 274 ? 15.841 8.534 23.490 1.00 33.52 979 ASP A N 1
ATOM 2289 C CA . ASP A 1 274 ? 15.539 9.943 23.254 1.00 33.65 979 ASP A CA 1
ATOM 2290 C C . ASP A 1 274 ? 16.773 10.811 23.512 1.00 33.11 979 ASP A C 1
ATOM 2291 O O . ASP A 1 274 ? 17.066 11.727 22.740 1.00 32.67 979 ASP A O 1
ATOM 2296 N N . GLU A 1 275 ? 17.501 10.503 24.587 1.00 32.16 980 GLU A N 1
ATOM 2297 C CA . GLU A 1 275 ? 18.691 11.267 24.984 1.00 32.30 980 GLU A CA 1
ATOM 2298 C C . GLU A 1 275 ? 19.721 11.429 23.863 1.00 33.06 980 GLU A C 1
ATOM 2299 O O . GLU A 1 275 ? 20.227 12.528 23.637 1.00 33.91 980 GLU A O 1
ATOM 2305 N N . VAL A 1 276 ? 20.017 10.346 23.156 1.00 33.99 981 VAL A N 1
ATOM 2306 C CA . VAL A 1 276 ? 21.048 10.394 22.115 1.00 34.82 981 VAL A CA 1
ATOM 2307 C C . VAL A 1 276 ? 20.500 10.823 20.764 1.00 35.42 981 VAL A C 1
ATOM 2308 O O . VAL A 1 276 ? 21.262 11.243 19.894 1.00 35.48 981 VAL A O 1
ATOM 2312 N N . CYS A 1 277 ? 19.186 10.712 20.592 1.00 36.43 982 CYS A N 1
ATOM 2313 C CA . CYS A 1 277 ? 18.532 11.206 19.373 1.00 37.63 982 CYS A CA 1
ATOM 2314 C C . CYS A 1 277 ? 18.545 12.720 19.248 1.00 38.84 982 CYS A C 1
ATOM 2315 O O . CYS A 1 277 ? 18.520 13.255 18.130 1.00 38.82 982 CYS A O 1
ATOM 2318 N N . CYS A 1 278 ? 18.575 13.413 20.381 1.00 39.94 983 CYS A N 1
ATOM 2319 C CA . CYS A 1 278 ? 18.429 14.871 20.381 1.00 41.53 983 CYS A CA 1
ATOM 2320 C C . CYS A 1 278 ? 19.731 15.597 20.689 1.00 41.91 983 CYS A C 1
ATOM 2321 O O . CYS A 1 278 ? 19.780 16.830 20.712 1.00 42.12 983 CYS A O 1
ATOM 2324 N N . GLN A 1 279 ? 20.782 14.815 20.913 1.00 42.58 984 GLN A N 1
ATOM 2325 C CA . GLN A 1 279 ? 22.081 15.344 21.304 1.00 43.14 984 GLN A CA 1
ATOM 2326 C C . GLN A 1 279 ? 23.006 15.475 20.096 1.00 43.91 984 GLN A C 1
ATOM 2327 O O . GLN A 1 279 ? 23.119 14.552 19.283 1.00 44.02 984 GLN A O 1
ATOM 2333 N N . ASN A 1 280 ? 23.646 16.633 19.974 1.00 44.97 985 ASN A N 1
ATOM 2334 C CA . ASN A 1 280 ? 24.732 16.812 19.014 1.00 45.94 985 ASN A CA 1
ATOM 2335 C C . ASN A 1 280 ? 26.076 16.752 19.741 1.00 46.38 985 ASN A C 1
ATOM 2336 O O . ASN A 1 280 ? 26.224 17.300 20.840 1.00 46.67 985 ASN A O 1
ATOM 2341 N N . ASP A 1 281 ? 27.036 16.045 19.149 1.00 46.53 986 ASP A N 1
ATOM 2342 C CA . ASP A 1 281 ? 28.380 15.944 19.712 1.00 46.45 986 ASP A CA 1
ATOM 2343 C C . ASP A 1 281 ? 29.303 16.908 18.959 1.00 46.45 986 ASP A C 1
ATOM 2344 O O . ASP A 1 281 ? 30.137 16.499 18.138 1.00 46.67 986 ASP A O 1
ATOM 2349 N N . GLY A 1 282 ? 29.130 18.198 19.240 1.00 46.12 987 GLY A N 1
ATOM 2350 C CA . GLY A 1 282 ? 29.847 19.248 18.530 1.00 45.79 987 GLY A CA 1
ATOM 2351 C C . GLY A 1 282 ? 29.263 19.424 17.141 1.00 45.37 987 GLY A C 1
ATOM 2352 O O . GLY A 1 282 ? 28.059 19.659 17.006 1.00 45.59 987 GLY A O 1
ATOM 2353 N N . PRO A 1 283 ? 30.106 19.288 16.097 1.00 44.97 988 PRO A N 1
ATOM 2354 C CA . PRO A 1 283 ? 29.669 19.472 14.709 1.00 44.44 988 PRO A CA 1
ATOM 2355 C C . PRO A 1 283 ? 29.141 18.176 14.085 1.00 43.80 988 PRO A C 1
ATOM 2356 O O . PRO A 1 283 ? 28.884 18.119 12.873 1.00 43.72 988 PRO A O 1
ATOM 2360 N N . HIS A 1 284 ? 28.976 17.160 14.929 1.00 42.62 989 HIS A N 1
ATOM 2361 C CA . HIS A 1 284 ? 28.452 15.861 14.534 1.00 41.95 989 HIS A CA 1
ATOM 2362 C C . HIS A 1 284 ? 27.289 15.462 15.444 1.00 40.70 989 HIS A C 1
ATOM 2363 O O . HIS A 1 284 ? 27.178 15.942 16.573 1.00 40.58 989 HIS A O 1
ATOM 2370 N N . SER A 1 285 ? 26.423 14.583 14.938 1.00 39.15 990 SER A N 1
ATOM 2371 C CA . SER A 1 285 ? 25.316 14.048 15.713 1.00 37.99 990 SER A CA 1
ATOM 2372 C C . SER A 1 285 ? 25.879 13.142 16.807 1.00 36.69 990 SER A C 1
ATOM 2373 O O . SER A 1 285 ? 26.987 12.618 16.662 1.00 36.59 990 SER A O 1
ATOM 2376 N N . ALA A 1 286 ? 25.131 12.964 17.897 1.00 35.78 991 ALA A N 1
ATOM 2377 C CA . ALA A 1 286 ? 25.537 12.003 18.942 1.00 34.36 991 ALA A CA 1
ATOM 2378 C C . ALA A 1 286 ? 25.526 10.582 18.378 1.00 33.97 991 ALA A C 1
ATOM 2379 O O . ALA A 1 286 ? 26.423 9.769 18.662 1.00 33.66 991 ALA A O 1
ATOM 2381 N N . LEU A 1 287 ? 24.506 10.286 17.573 1.00 33.03 992 LEU A N 1
ATOM 2382 C CA . LEU A 1 287 ? 24.413 8.999 16.885 1.00 32.74 992 LEU A CA 1
ATOM 2383 C C . LEU A 1 287 ? 25.582 8.791 15.927 1.00 32.23 992 LEU A C 1
ATOM 2384 O O . LEU A 1 287 ? 26.119 7.691 15.847 1.00 32.13 992 LEU A O 1
ATOM 2389 N N . TYR A 1 288 ? 25.972 9.846 15.207 1.00 32.05 993 TYR A N 1
ATOM 2390 C CA . TYR A 1 288 ? 27.134 9.791 14.317 1.00 31.64 993 TYR A CA 1
ATOM 2391 C C . TYR A 1 288 ? 28.363 9.334 15.090 1.00 31.32 993 TYR A C 1
ATOM 2392 O O . TYR A 1 288 ? 29.084 8.412 14.635 1.00 30.91 993 TYR A O 1
ATOM 2401 N N . THR A 1 289 ? 28.582 9.978 16.251 1.00 31.05 994 THR A N 1
ATOM 2402 C CA . THR A 1 289 ? 29.719 9.676 17.117 1.00 31.07 994 THR A CA 1
ATOM 2403 C C . THR A 1 289 ? 29.653 8.221 17.580 1.00 31.56 994 THR A C 1
ATOM 2404 O O . THR A 1 289 ? 30.646 7.487 17.507 1.00 31.70 994 THR A O 1
ATOM 2408 N N . MET A 1 290 ? 28.470 7.813 18.024 1.00 31.67 995 MET A N 1
ATOM 2409 C CA . MET A 1 290 ? 28.253 6.469 18.544 1.00 32.53 995 MET A CA 1
ATOM 2410 C C . MET A 1 290 ? 28.451 5.362 17.500 1.00 32.82 995 MET A C 1
ATOM 2411 O O . MET A 1 290 ? 28.960 4.287 17.818 1.00 32.83 995 MET A O 1
ATOM 2416 N N . MET A 1 291 ? 28.060 5.621 16.260 1.00 32.75 996 MET A N 1
ATOM 2417 C CA . MET A 1 291 ? 28.120 4.594 15.231 1.00 33.88 996 MET A CA 1
ATOM 2418 C C . MET A 1 291 ? 29.537 4.291 14.768 1.00 33.17 996 MET A C 1
ATOM 2419 O O . MET A 1 291 ? 29.825 3.178 14.332 1.00 33.30 996 MET A O 1
ATOM 2424 N N . LYS A 1 292 ? 30.422 5.279 14.845 1.00 33.03 997 LYS A N 1
ATOM 2425 C CA . LYS A 1 292 ? 31.804 5.030 14.467 1.00 32.93 997 LYS A CA 1
ATOM 2426 C C . LYS A 1 292 ? 32.637 4.466 15.621 1.00 32.44 997 LYS A C 1
ATOM 2427 O O . LYS A 1 292 ? 33.775 4.046 15.423 1.00 32.45 997 LYS A O 1
ATOM 2433 N N . ASP A 1 293 ? 32.053 4.445 16.817 1.00 30.94 998 ASP A N 1
ATOM 2434 C CA . ASP A 1 293 ? 32.744 3.937 18.001 1.00 30.72 998 ASP A CA 1
ATOM 2435 C C . ASP A 1 293 ? 32.653 2.409 18.131 1.00 30.49 998 ASP A C 1
ATOM 2436 O O . ASP A 1 293 ? 31.583 1.815 17.951 1.00 30.28 998 ASP A O 1
ATOM 2441 N N . GLN A 1 294 ? 33.773 1.782 18.478 1.00 30.44 999 GLN A N 1
ATOM 2442 C CA . GLN A 1 294 ? 33.835 0.322 18.551 1.00 30.68 999 GLN A CA 1
ATOM 2443 C C . GLN A 1 294 ? 32.903 -0.259 19.609 1.00 30.54 999 GLN A C 1
ATOM 2444 O O . GLN A 1 294 ? 32.461 -1.408 19.483 1.00 31.00 999 GLN A O 1
ATOM 2450 N N . TYR A 1 295 ? 32.599 0.532 20.642 1.00 30.21 1000 TYR A N 1
ATOM 2451 C CA . TYR A 1 295 ? 31.740 0.066 21.744 1.00 29.70 1000 TYR A CA 1
ATOM 2452 C C . TYR A 1 295 ? 30.301 0.565 21.600 1.00 30.79 1000 TYR A C 1
ATOM 2453 O O . TYR A 1 295 ? 29.353 -0.194 21.802 1.00 30.77 1000 TYR A O 1
ATOM 2462 N N . ALA A 1 296 ? 30.143 1.846 21.271 1.00 31.42 1001 ALA A N 1
ATOM 2463 C CA . ALA A 1 296 ? 28.809 2.455 21.187 1.00 32.15 1001 ALA A CA 1
ATOM 2464 C C . ALA A 1 296 ? 27.986 1.975 19.991 1.00 32.16 1001 ALA A C 1
ATOM 2465 O O . ALA A 1 296 ? 26.750 2.056 20.013 1.00 32.39 1001 ALA A O 1
ATOM 2467 N N . ASN A 1 297 ? 28.649 1.487 18.942 1.00 32.11 1002 ASN A N 1
ATOM 2468 C CA . ASN A 1 297 ? 27.908 1.024 17.774 1.00 32.57 1002 ASN A CA 1
ATOM 2469 C C . ASN A 1 297 ? 26.909 -0.053 18.192 1.00 32.36 1002 ASN A C 1
ATOM 2470 O O . ASN A 1 297 ? 25.758 -0.050 17.756 1.00 32.45 1002 ASN A O 1
ATOM 2475 N N . TYR A 1 298 ? 27.339 -0.938 19.086 1.00 32.67 1003 TYR A N 1
ATOM 2476 C CA A TYR A 1 298 ? 26.471 -2.011 19.536 0.50 32.94 1003 TYR A CA 1
ATOM 2477 C CA B TYR A 1 298 ? 26.478 -2.024 19.567 0.50 32.72 1003 TYR A CA 1
ATOM 2478 C C . TYR A 1 298 ? 25.289 -1.470 20.355 1.00 32.77 1003 TYR A C 1
ATOM 2479 O O . TYR A 1 298 ? 24.166 -1.988 20.251 1.00 32.89 1003 TYR A O 1
ATOM 2496 N N . VAL A 1 299 ? 25.528 -0.398 21.121 1.00 32.81 1004 VAL A N 1
ATOM 2497 C CA . VAL A 1 299 ? 24.447 0.284 21.836 1.00 32.97 1004 VAL A CA 1
ATOM 2498 C C . VAL A 1 299 ? 23.392 0.765 20.839 1.00 32.90 1004 VAL A C 1
ATOM 2499 O O . VAL A 1 299 ? 22.196 0.522 21.028 1.00 32.37 1004 VAL A O 1
ATOM 2503 N N . VAL A 1 300 ? 23.844 1.430 19.772 1.00 32.69 1005 VAL A N 1
ATOM 2504 C CA . VAL A 1 300 ? 22.932 1.925 18.746 1.00 32.64 1005 VAL A CA 1
ATOM 2505 C C . VAL A 1 300 ? 22.157 0.764 18.118 1.00 32.80 1005 VAL A C 1
ATOM 2506 O O . VAL A 1 300 ? 20.944 0.864 17.933 1.00 32.62 1005 VAL A O 1
ATOM 2510 N N . GLN A 1 301 ? 22.850 -0.337 17.817 1.00 33.35 1006 GLN A N 1
ATOM 2511 C CA . GLN A 1 301 ? 22.197 -1.546 17.286 1.00 33.62 1006 GLN A CA 1
ATOM 2512 C C . GLN A 1 301 ? 21.007 -1.946 18.165 1.00 33.75 1006 GLN A C 1
ATOM 2513 O O . GLN A 1 301 ? 19.920 -2.233 17.653 1.00 33.39 1006 GLN A O 1
ATOM 2519 N N . LYS A 1 302 ? 21.221 -1.950 19.485 1.00 33.47 1007 LYS A N 1
ATOM 2520 C CA . LYS A 1 302 ? 20.190 -2.360 20.439 1.00 34.18 1007 LYS A CA 1
ATOM 2521 C C . LYS A 1 302 ? 19.049 -1.353 20.527 1.00 34.12 1007 LYS A C 1
ATOM 2522 O O . LYS A 1 302 ? 17.880 -1.740 20.678 1.00 34.61 1007 LYS A O 1
ATOM 2528 N N . MET A 1 303 ? 19.394 -0.068 20.434 1.00 33.76 1008 MET A N 1
ATOM 2529 C CA . MET A 1 303 ? 18.406 1.000 20.443 1.00 33.18 1008 MET A CA 1
ATOM 2530 C C . MET A 1 303 ? 17.453 0.856 19.251 1.00 33.03 1008 MET A C 1
ATOM 2531 O O . MET A 1 303 ? 16.237 0.989 19.406 1.00 31.97 1008 MET A O 1
ATOM 2536 N N . ILE A 1 304 ? 18.008 0.566 18.071 1.00 33.36 1009 ILE A N 1
ATOM 2537 C CA . ILE A 1 304 ? 17.193 0.243 16.899 1.00 33.86 1009 ILE A CA 1
ATOM 2538 C C . ILE A 1 304 ? 16.247 -0.927 17.194 1.00 33.94 1009 ILE A C 1
ATOM 2539 O O . ILE A 1 304 ? 15.042 -0.834 16.939 1.00 34.02 1009 ILE A O 1
ATOM 2544 N N . ASP A 1 305 ? 16.802 -2.023 17.715 1.00 34.04 1010 ASP A N 1
ATOM 2545 C CA . ASP A 1 305 ? 16.020 -3.229 18.031 1.00 34.12 1010 ASP A CA 1
ATOM 2546 C C . ASP A 1 305 ? 14.901 -2.949 19.045 1.00 33.81 1010 ASP A C 1
ATOM 2547 O O . ASP A 1 305 ? 13.756 -3.391 18.859 1.00 33.63 1010 ASP A O 1
ATOM 2552 N N . MET A 1 306 ? 15.234 -2.213 20.106 1.00 33.75 1011 MET A N 1
ATOM 2553 C CA . MET A 1 306 ? 14.292 -1.981 21.200 1.00 33.48 1011 MET A CA 1
ATOM 2554 C C . MET A 1 306 ? 13.317 -0.830 20.985 1.00 33.78 1011 MET A C 1
ATOM 2555 O O . MET A 1 306 ? 12.255 -0.799 21.602 1.00 33.43 1011 MET A O 1
ATOM 2560 N N . ALA A 1 307 ? 13.661 0.104 20.102 1.00 34.36 1012 ALA A N 1
ATOM 2561 C CA . ALA A 1 307 ? 12.828 1.288 19.909 1.00 34.96 1012 ALA A CA 1
ATOM 2562 C C . ALA A 1 307 ? 11.386 0.962 19.500 1.00 35.21 1012 ALA A C 1
ATOM 2563 O O . ALA A 1 307 ? 11.147 0.104 18.630 1.00 35.36 1012 ALA A O 1
ATOM 2565 N N . GLU A 1 308 ? 10.439 1.646 20.150 1.00 35.55 1013 GLU A N 1
ATOM 2566 C CA . GLU A 1 308 ? 9.036 1.685 19.720 1.00 36.13 1013 GLU A CA 1
ATOM 2567 C C . GLU A 1 308 ? 8.993 2.233 18.295 1.00 35.82 1013 GLU A C 1
ATOM 2568 O O . GLU A 1 308 ? 9.882 3.004 17.920 1.00 35.63 1013 GLU A O 1
ATOM 2574 N N . PRO A 1 309 ? 7.969 1.843 17.500 1.00 35.75 1014 PRO A N 1
ATOM 2575 C CA . PRO A 1 309 ? 7.881 2.244 16.088 1.00 35.84 1014 PRO A CA 1
ATOM 2576 C C . PRO A 1 309 ? 8.144 3.733 15.866 1.00 35.88 1014 PRO A C 1
ATOM 2577 O O . PRO A 1 309 ? 8.733 4.105 14.733 1.00 35.95 1014 PRO A O 1
ATOM 2581 N N . ALA A 1 310 ? 7.726 4.574 16.936 1.00 35.75 1015 ALA A N 1
ATOM 2582 C CA . ALA A 1 310 ? 7.817 6.033 16.790 1.00 35.88 1015 ALA A CA 1
ATOM 2583 C C . ALA A 1 310 ? 9.250 6.487 17.012 1.00 35.69 1015 ALA A C 1
ATOM 2584 O O . ALA A 1 310 ? 9.791 7.251 16.221 1.00 35.71 1015 ALA A O 1
ATOM 2586 N N . GLN A 1 311 ? 9.869 6.008 18.085 1.00 36.04 1016 GLN A N 1
ATOM 2587 C CA . GLN A 1 311 ? 11.245 6.365 18.357 1.00 36.02 1016 GLN A CA 1
ATOM 2588 C C . GLN A 1 311 ? 12.154 5.796 17.244 1.00 36.51 1016 GLN A C 1
ATOM 2589 O O . GLN A 1 311 ? 13.127 6.438 16.844 1.00 36.59 1016 GLN A O 1
ATOM 2595 N N . ARG A 1 312 ? 11.807 4.616 16.717 1.00 37.00 1017 ARG A N 1
ATOM 2596 C CA . ARG A 1 312 ? 12.600 3.946 15.661 1.00 37.70 1017 ARG A CA 1
ATOM 2597 C C . ARG A 1 312 ? 12.642 4.731 14.353 1.00 37.94 1017 ARG A C 1
ATOM 2598 O O . ARG A 1 312 ? 13.693 4.802 13.703 1.00 37.85 1017 ARG A O 1
ATOM 2606 N N . LYS A 1 313 ? 11.491 5.288 13.973 1.00 38.30 1018 LYS A N 1
ATOM 2607 C CA . LYS A 1 313 ? 11.371 6.196 12.825 1.00 38.93 1018 LYS A CA 1
ATOM 2608 C C . LYS A 1 313 ? 12.440 7.289 12.893 1.00 39.07 1018 LYS A C 1
ATOM 2609 O O . LYS A 1 313 ? 13.183 7.507 11.932 1.00 38.84 1018 LYS A O 1
ATOM 2615 N N . ILE A 1 314 ? 12.523 7.942 14.053 1.00 39.22 1019 ILE A N 1
ATOM 2616 C CA . ILE A 1 314 ? 13.456 9.044 14.275 1.00 39.58 1019 ILE A CA 1
ATOM 2617 C C . ILE A 1 314 ? 14.916 8.602 14.171 1.00 39.82 1019 ILE A C 1
ATOM 2618 O O . ILE A 1 314 ? 15.702 9.252 13.473 1.00 39.67 1019 ILE A O 1
ATOM 2623 N N . ILE A 1 315 ? 15.273 7.505 14.850 1.00 40.20 1020 ILE A N 1
ATOM 2624 C CA . ILE A 1 315 ? 16.646 6.995 14.811 1.00 40.76 1020 ILE A CA 1
ATOM 2625 C C . ILE A 1 315 ? 17.064 6.655 13.387 1.00 41.11 1020 ILE A C 1
ATOM 2626 O O . ILE A 1 315 ? 18.063 7.171 12.895 1.00 41.07 1020 ILE A O 1
ATOM 2631 N N . MET A 1 316 ? 16.288 5.791 12.736 1.00 41.79 1021 MET A N 1
ATOM 2632 C CA . MET A 1 316 ? 16.541 5.414 11.346 1.00 42.67 1021 MET A CA 1
ATOM 2633 C C . MET A 1 316 ? 16.676 6.643 10.449 1.00 42.74 1021 MET A C 1
ATOM 2634 O O . MET A 1 316 ? 17.512 6.660 9.541 1.00 42.57 1021 MET A O 1
ATOM 2639 N N . HIS A 1 317 ? 15.872 7.672 10.717 1.00 42.80 1022 HIS A N 1
ATOM 2640 C CA . HIS A 1 317 ? 15.947 8.915 9.942 1.00 43.38 1022 HIS A CA 1
ATOM 2641 C C . HIS A 1 317 ? 17.264 9.659 10.178 1.00 43.33 1022 HIS A C 1
ATOM 2642 O O . HIS A 1 317 ? 17.812 10.274 9.262 1.00 43.21 1022 HIS A O 1
ATOM 2649 N N . LYS A 1 318 ? 17.771 9.596 11.404 1.00 43.25 1023 LYS A N 1
ATOM 2650 C CA . LYS A 1 318 ? 19.010 10.289 11.746 1.00 43.35 1023 LYS A CA 1
ATOM 2651 C C . LYS A 1 318 ? 20.243 9.463 11.379 1.00 43.32 1023 LYS A C 1
ATOM 2652 O O . LYS A 1 318 ? 21.341 10.006 11.252 1.00 43.19 1023 LYS A O 1
ATOM 2658 N N . ILE A 1 319 ? 20.047 8.157 11.200 1.00 43.54 1024 ILE A N 1
ATOM 2659 C CA . ILE A 1 319 ? 21.133 7.231 10.852 1.00 44.19 1024 ILE A CA 1
ATOM 2660 C C . ILE A 1 319 ? 21.430 7.247 9.347 1.00 44.29 1024 ILE A C 1
ATOM 2661 O O . ILE A 1 319 ? 22.589 7.149 8.923 1.00 44.14 1024 ILE A O 1
ATOM 2666 N N . ARG A 1 320 ? 20.368 7.393 8.561 1.00 44.58 1025 ARG A N 1
ATOM 2667 C CA . ARG A 1 320 ? 20.424 7.305 7.097 1.00 45.00 1025 ARG A CA 1
ATOM 2668 C C . ARG A 1 320 ? 21.515 8.124 6.375 1.00 45.19 1025 ARG A C 1
ATOM 2669 O O . ARG A 1 320 ? 22.161 7.594 5.468 1.00 45.10 1025 ARG A O 1
ATOM 2677 N N . PRO A 1 321 ? 21.719 9.411 6.751 1.00 45.51 1026 PRO A N 1
ATOM 2678 C CA . PRO A 1 321 ? 22.714 10.202 6.009 1.00 45.73 1026 PRO A CA 1
ATOM 2679 C C . PRO A 1 321 ? 24.179 9.806 6.253 1.00 45.92 1026 PRO A C 1
ATOM 2680 O O . PRO A 1 321 ? 25.081 10.390 5.647 1.00 45.91 1026 PRO A O 1
ATOM 2684 N N . HIS A 1 322 ? 24.406 8.821 7.117 1.00 45.97 1027 HIS A N 1
ATOM 2685 C CA . HIS A 1 322 ? 25.760 8.372 7.438 1.00 46.17 1027 HIS A CA 1
ATOM 2686 C C . HIS A 1 322 ? 26.032 6.931 6.971 1.00 46.20 1027 HIS A C 1
ATOM 2687 O O . HIS A 1 322 ? 26.806 6.196 7.601 1.00 46.17 1027 HIS A O 1
ATOM 2694 N N . ILE A 1 323 ? 25.398 6.538 5.864 1.00 46.14 1028 ILE A N 1
ATOM 2695 C CA . ILE A 1 323 ? 25.607 5.210 5.264 1.00 46.10 1028 ILE A CA 1
ATOM 2696 C C . ILE A 1 323 ? 27.065 5.009 4.822 1.00 45.81 1028 ILE A C 1
ATOM 2697 O O . ILE A 1 323 ? 27.669 3.969 5.101 1.00 45.70 1028 ILE A O 1
ATOM 2702 N N . THR A 1 324 ? 27.618 6.017 4.150 1.00 45.46 1029 THR A N 1
ATOM 2703 C CA . THR A 1 324 ? 28.992 5.969 3.646 1.00 45.20 1029 THR A CA 1
ATOM 2704 C C . THR A 1 324 ? 30.021 5.899 4.780 1.00 44.90 1029 THR A C 1
ATOM 2705 O O . THR A 1 324 ? 31.068 5.264 4.636 1.00 44.95 1029 THR A O 1
ATOM 2709 N N . THR A 1 325 ? 29.715 6.552 5.900 1.00 44.48 1030 THR A N 1
ATOM 2710 C CA . THR A 1 325 ? 30.565 6.510 7.092 1.00 44.02 1030 THR A CA 1
ATOM 2711 C C . THR A 1 325 ? 30.552 5.110 7.712 1.00 43.48 1030 THR A C 1
ATOM 2712 O O . THR A 1 325 ? 31.585 4.621 8.187 1.00 43.52 1030 THR A O 1
ATOM 2716 N N . LEU A 1 326 ? 29.379 4.477 7.693 1.00 42.68 1031 LEU A N 1
ATOM 2717 C CA . LEU A 1 326 ? 29.203 3.123 8.217 1.00 41.87 1031 LEU A CA 1
ATOM 2718 C C . LEU A 1 326 ? 30.046 2.075 7.488 1.00 41.53 1031 LEU A C 1
ATOM 2719 O O . LEU A 1 326 ? 30.655 1.208 8.129 1.00 41.41 1031 LEU A O 1
ATOM 2724 N N . ARG A 1 327 ? 30.099 2.175 6.158 1.00 41.02 1032 ARG A N 1
ATOM 2725 C CA . ARG A 1 327 ? 30.851 1.225 5.331 1.00 40.63 1032 ARG A CA 1
ATOM 2726 C C . ARG A 1 327 ? 32.360 1.209 5.616 1.00 40.33 1032 ARG A C 1
ATOM 2727 O O . ARG A 1 327 ? 33.055 0.268 5.219 1.00 40.37 1032 ARG A O 1
ATOM 2735 N N . LYS A 1 328 ? 32.862 2.241 6.295 1.00 39.78 1033 LYS A N 1
ATOM 2736 C CA . LYS A 1 328 ? 34.291 2.336 6.618 1.00 39.44 1033 LYS A CA 1
ATOM 2737 C C . LYS A 1 328 ? 34.690 1.379 7.739 1.00 39.17 1033 LYS A C 1
ATOM 2738 O O . LYS A 1 328 ? 35.860 1.008 7.862 1.00 39.04 1033 LYS A O 1
ATOM 2744 N N . TYR A 1 329 ? 33.706 0.988 8.550 1.00 38.80 1034 TYR A N 1
ATOM 2745 C CA . TYR A 1 329 ? 33.943 0.202 9.762 1.00 38.21 1034 TYR A CA 1
ATOM 2746 C C . TYR A 1 329 ? 33.536 -1.257 9.629 1.00 37.82 1034 TYR A C 1
ATOM 2747 O O . TYR A 1 329 ? 32.451 -1.571 9.126 1.00 37.59 1034 TYR A O 1
ATOM 2756 N N . THR A 1 330 ? 34.415 -2.139 10.103 1.00 37.43 1035 THR A N 1
ATOM 2757 C CA . THR A 1 330 ? 34.173 -3.581 10.091 1.00 37.28 1035 THR A CA 1
ATOM 2758 C C . THR A 1 330 ? 32.817 -3.948 10.703 1.00 36.92 1035 THR A C 1
ATOM 2759 O O . THR A 1 330 ? 32.163 -4.890 10.252 1.00 36.87 1035 THR A O 1
ATOM 2763 N N . TYR A 1 331 ? 32.400 -3.176 11.708 1.00 36.12 1036 TYR A N 1
ATOM 2764 C CA . TYR A 1 331 ? 31.144 -3.408 12.417 1.00 35.74 1036 TYR A CA 1
ATOM 2765 C C . TYR A 1 331 ? 29.953 -2.634 11.854 1.00 35.73 1036 TYR A C 1
ATOM 2766 O O . TYR A 1 331 ? 28.825 -2.824 12.310 1.00 35.76 1036 TYR A O 1
ATOM 2775 N N . GLY A 1 332 ? 30.199 -1.775 10.865 1.00 35.93 1037 GLY A N 1
ATOM 2776 C CA . GLY A 1 332 ? 29.117 -1.027 10.213 1.00 36.06 1037 GLY A CA 1
ATOM 2777 C C . GLY A 1 332 ? 28.078 -1.936 9.567 1.00 36.28 1037 GLY A C 1
ATOM 2778 O O . GLY A 1 332 ? 26.941 -1.527 9.306 1.00 35.90 1037 GLY A O 1
ATOM 2779 N N . LYS A 1 333 ? 28.495 -3.175 9.316 1.00 36.29 1038 LYS A N 1
ATOM 2780 C CA . LYS A 1 333 ? 27.668 -4.244 8.751 1.00 36.43 1038 LYS A CA 1
ATOM 2781 C C . LYS A 1 333 ? 26.254 -4.341 9.353 1.00 36.39 1038 LYS A C 1
ATOM 2782 O O . LYS A 1 333 ? 25.260 -4.400 8.622 1.00 36.16 1038 LYS A O 1
ATOM 2788 N N . HIS A 1 334 ? 26.171 -4.339 10.683 1.00 36.21 1039 HIS A N 1
ATOM 2789 C CA . HIS A 1 334 ? 24.916 -4.636 11.378 1.00 36.11 1039 HIS A CA 1
ATOM 2790 C C . HIS A 1 334 ? 23.837 -3.570 11.186 1.00 35.95 1039 HIS A C 1
ATOM 2791 O O . HIS A 1 334 ? 22.709 -3.895 10.809 1.00 36.40 1039 HIS A O 1
ATOM 2798 N N . ILE A 1 335 ? 24.190 -2.311 11.441 1.00 35.72 1040 ILE A N 1
ATOM 2799 C CA . ILE A 1 335 ? 23.258 -1.182 11.301 1.00 35.34 1040 ILE A CA 1
ATOM 2800 C C . ILE A 1 335 ? 22.873 -0.976 9.832 1.00 35.41 1040 ILE A C 1
ATOM 2801 O O . ILE A 1 335 ? 21.710 -0.711 9.525 1.00 35.47 1040 ILE A O 1
ATOM 2806 N N . LEU A 1 336 ? 23.847 -1.108 8.936 1.00 35.41 1041 LEU A N 1
ATOM 2807 C CA . LEU A 1 336 ? 23.562 -1.028 7.501 1.00 35.28 1041 LEU A CA 1
ATOM 2808 C C . LEU A 1 336 ? 22.452 -1.996 7.119 1.00 35.41 1041 LEU A C 1
ATOM 2809 O O . LEU A 1 336 ? 21.487 -1.607 6.452 1.00 35.63 1041 LEU A O 1
ATOM 2814 N N . ALA A 1 337 ? 22.590 -3.245 7.565 1.00 35.26 1042 ALA A N 1
ATOM 2815 C CA . ALA A 1 337 ? 21.605 -4.291 7.313 1.00 35.43 1042 ALA A CA 1
ATOM 2816 C C . ALA A 1 337 ? 20.238 -3.962 7.916 1.00 35.69 1042 ALA A C 1
ATOM 2817 O O . ALA A 1 337 ? 19.203 -4.295 7.335 1.00 35.40 1042 ALA A O 1
ATOM 2819 N N . LYS A 1 338 ? 20.239 -3.319 9.084 1.00 35.90 1043 LYS A N 1
ATOM 2820 C CA . LYS A 1 338 ? 19.003 -2.842 9.700 1.00 36.34 1043 LYS A CA 1
ATOM 2821 C C . LYS A 1 338 ? 18.325 -1.742 8.862 1.00 37.15 1043 LYS A C 1
ATOM 2822 O O . LYS A 1 338 ? 17.118 -1.802 8.628 1.00 37.22 1043 LYS A O 1
ATOM 2828 N N . LEU A 1 339 ? 19.097 -0.753 8.410 1.00 38.21 1044 LEU A N 1
ATOM 2829 C CA . LEU A 1 339 ? 18.579 0.267 7.491 1.00 39.38 1044 LEU A CA 1
ATOM 2830 C C . LEU A 1 339 ? 17.987 -0.353 6.220 1.00 39.97 1044 LEU A C 1
ATOM 2831 O O . LEU A 1 339 ? 16.908 0.051 5.767 1.00 40.12 1044 LEU A O 1
ATOM 2836 N N . GLU A 1 340 ? 18.695 -1.328 5.648 1.00 40.66 1045 GLU A N 1
ATOM 2837 C CA . GLU A 1 340 ? 18.262 -1.974 4.404 1.00 41.47 1045 GLU A CA 1
ATOM 2838 C C . GLU A 1 340 ? 16.932 -2.691 4.604 1.00 41.57 1045 GLU A C 1
ATOM 2839 O O . GLU A 1 340 ? 16.018 -2.563 3.786 1.00 41.52 1045 GLU A O 1
ATOM 2845 N N . LYS A 1 341 ? 16.828 -3.429 5.706 1.00 41.85 1046 LYS A N 1
ATOM 2846 C CA . LYS A 1 341 ? 15.590 -4.106 6.064 1.00 42.19 1046 LYS A CA 1
ATOM 2847 C C . LYS A 1 341 ? 14.470 -3.087 6.311 1.00 42.33 1046 LYS A C 1
ATOM 2848 O O . LYS A 1 341 ? 13.334 -3.291 5.864 1.00 42.37 1046 LYS A O 1
ATOM 2854 N N . TYR A 1 342 ? 14.807 -1.988 6.991 1.00 42.43 1047 TYR A N 1
ATOM 2855 C CA . TYR A 1 342 ? 13.844 -0.936 7.334 1.00 42.59 1047 TYR A CA 1
ATOM 2856 C C . TYR A 1 342 ? 13.295 -0.168 6.122 1.00 42.68 1047 TYR A C 1
ATOM 2857 O O . TYR A 1 342 ? 12.133 0.242 6.116 1.00 42.35 1047 TYR A O 1
ATOM 2866 N N . TYR A 1 343 ? 14.131 0.031 5.108 1.00 42.82 1048 TYR A N 1
ATOM 2867 C CA . TYR A 1 343 ? 13.727 0.815 3.938 1.00 43.33 1048 TYR A CA 1
ATOM 2868 C C . TYR A 1 343 ? 13.337 -0.055 2.725 1.00 43.43 1048 TYR A C 1
ATOM 2869 O O . TYR A 1 343 ? 13.647 0.281 1.583 1.00 43.66 1048 TYR A O 1
ATOM 2878 N N . LEU A 1 344 ? 12.607 -1.139 3.009 1.00 43.79 1049 LEU A N 1
ATOM 2879 C CA . LEU A 1 344 ? 12.210 -2.191 2.047 1.00 43.88 1049 LEU A CA 1
ATOM 2880 C C . LEU A 1 344 ? 13.409 -3.003 1.546 1.00 44.02 1049 LEU A C 1
ATOM 2881 O O . LEU A 1 344 ? 14.171 -2.553 0.689 1.00 44.11 1049 LEU A O 1
#

GO terms:
  GO:0010494 cytoplasmic stress granule (C, IDA)
  GO:0005515 protein binding (F, IPI)
  GO:0001501 skeletal system development (P, IDA)
  GO:0062104 pumilio-response element binding (F, IDA)
  GO:0001942 hair follicle development (P, IDA)
  GO:0003723 RNA binding (F, IDA)
  GO:0022904 respiratory electron transport chain (P, IDA)
  GO:0034063 stress granule assembly (P, IDA)
  GO:0051276 chromosome organization (P, IDA)
  GO:0060612 adipose tissue development (P, IDA)
  GO:0007005 mitochondrion organization (P, IDA)
  GO:0106222 lncRNA binding (F, IDA)
  GO:0010608 post-transcriptional regulation of gene expression (P, IMP)